Protein AF-A0A522KCD0-F1 (afdb_monomer_lite)

pLDDT: mean 85.35, std 12.46, range [49.5, 97.12]

Sequence (185 aa):
MHYRLRENISCCDVDGHLIFLDIAQDRYFKLTGALEKAMRRFLVHENVAPALMGSLATAQILVETSDPAAHATTANIQLPTCSAIEQPAATSNRRLSAAIVVEVMATVWWVRHQLKTRALKTILETAGAYRDRKTGTHEIAASTDPEDNLLRANEQFARARRYVPIEPICLLDSLSLLRFLSRRG

Radius of gyration: 20.62 Å; chains: 1; bounding box: 43×33×57 Å

Structure (mmCIF, N/CA/C/O backbone):
data_AF-A0A522KCD0-F1
#
_entry.id   AF-A0A522KCD0-F1
#
loop_
_atom_site.group_PDB
_atom_site.id
_atom_site.type_symbol
_atom_site.label_atom_id
_atom_site.label_alt_id
_atom_site.label_comp_id
_atom_site.label_asym_id
_atom_site.label_entity_id
_atom_site.label_seq_id
_atom_site.pdbx_PDB_ins_code
_atom_site.Cartn_x
_atom_site.Cartn_y
_atom_site.Cartn_z
_atom_site.occupancy
_atom_site.B_iso_or_equiv
_atom_site.auth_seq_id
_atom_site.auth_comp_id
_atom_site.auth_asym_id
_atom_site.auth_atom_id
_atom_site.pdbx_PDB_model_num
ATOM 1 N N . MET A 1 1 ? -19.604 14.589 21.598 1.00 65.75 1 MET A N 1
ATOM 2 C CA . MET A 1 1 ? -18.178 14.245 21.433 1.00 65.75 1 MET A CA 1
ATOM 3 C C . MET A 1 1 ? -18.048 13.498 20.128 1.00 65.75 1 MET A C 1
ATOM 5 O O . MET A 1 1 ? -18.777 12.530 19.934 1.00 65.75 1 MET A O 1
ATOM 9 N N . HIS A 1 2 ? -17.218 13.995 19.218 1.00 77.25 2 HIS A N 1
ATOM 10 C CA . HIS A 1 2 ? -16.991 13.352 17.930 1.00 77.25 2 HIS A CA 1
ATOM 11 C C . HIS A 1 2 ? -15.653 12.631 17.971 1.00 77.25 2 HIS A C 1
ATOM 13 O O . HIS A 1 2 ? -14.705 13.088 18.604 1.00 77.25 2 HIS A O 1
ATOM 19 N N . TYR A 1 3 ? -15.590 11.482 17.316 1.00 84.62 3 TYR A N 1
ATOM 20 C CA . TYR A 1 3 ? -14.372 10.700 17.194 1.00 84.62 3 TYR A CA 1
ATOM 21 C C . TYR A 1 3 ? -14.034 10.568 15.723 1.00 84.62 3 TYR A C 1
ATOM 23 O O . TYR A 1 3 ? -14.924 10.443 14.885 1.00 84.62 3 TYR A O 1
ATOM 31 N N . ARG A 1 4 ? -12.741 10.559 15.422 1.00 86.94 4 ARG A N 1
ATOM 32 C CA . ARG A 1 4 ? -12.219 10.250 14.092 1.00 86.94 4 ARG A CA 1
ATOM 33 C C . ARG A 1 4 ? -11.140 9.188 14.195 1.00 86.94 4 ARG A C 1
ATOM 35 O O . ARG A 1 4 ? -10.501 9.052 15.239 1.00 86.94 4 ARG A O 1
ATOM 42 N N . LEU A 1 5 ? -10.915 8.458 13.106 1.00 89.00 5 LEU A N 1
ATOM 43 C CA . LEU A 1 5 ? -9.764 7.565 13.009 1.00 89.00 5 LEU A CA 1
ATOM 44 C C . LEU A 1 5 ? -8.474 8.382 13.167 1.00 89.00 5 LEU A C 1
ATOM 46 O O . LEU A 1 5 ? -8.358 9.484 12.617 1.00 89.00 5 LEU A O 1
ATOM 50 N N . ARG A 1 6 ? -7.522 7.860 13.946 1.00 90.56 6 ARG A N 1
ATOM 51 C CA . ARG A 1 6 ? -6.221 8.503 14.127 1.00 90.56 6 ARG A CA 1
ATOM 52 C C . ARG A 1 6 ? -5.538 8.678 12.775 1.00 90.56 6 ARG A C 1
ATOM 54 O O . ARG A 1 6 ? -5.538 7.785 11.931 1.00 90.56 6 ARG A O 1
ATOM 61 N N . GLU A 1 7 ? -4.904 9.827 12.602 1.00 85.62 7 GLU A N 1
ATOM 62 C CA . GLU A 1 7 ? -4.072 10.091 11.435 1.00 85.62 7 GLU A CA 1
ATOM 63 C C . GLU A 1 7 ? -2.961 9.037 11.312 1.00 85.62 7 GLU A C 1
ATOM 65 O O . GLU A 1 7 ? -2.382 8.625 12.319 1.00 85.62 7 GLU A O 1
ATOM 70 N N . ASN A 1 8 ? -2.637 8.618 10.086 1.00 89.31 8 ASN A N 1
ATOM 71 C CA . ASN A 1 8 ? -1.689 7.533 9.781 1.00 89.31 8 ASN A CA 1
ATOM 72 C C . ASN A 1 8 ? -2.186 6.109 10.110 1.00 89.31 8 ASN A C 1
ATOM 74 O O . ASN A 1 8 ? -1.437 5.155 9.902 1.00 89.31 8 ASN A O 1
ATOM 78 N N . ILE A 1 9 ? -3.429 5.942 10.579 1.00 92.38 9 ILE A N 1
ATOM 79 C CA . ILE A 1 9 ? -4.088 4.633 10.604 1.00 92.38 9 ILE A CA 1
ATOM 80 C C . ILE A 1 9 ? -5.025 4.527 9.404 1.00 92.38 9 ILE A C 1
ATOM 82 O O . ILE A 1 9 ? -5.840 5.407 9.144 1.00 92.38 9 ILE A O 1
ATOM 86 N N . SER A 1 10 ? -4.913 3.426 8.676 1.00 90.69 10 SER A N 1
ATOM 87 C CA . SER A 1 10 ? -5.871 3.006 7.654 1.00 90.69 10 SER A CA 1
ATOM 88 C C . SER A 1 10 ? -6.459 1.658 8.047 1.00 90.69 10 SER A C 1
ATOM 90 O O . SER A 1 10 ? -5.805 0.876 8.736 1.00 90.69 10 SER A O 1
ATOM 92 N N . CYS A 1 11 ? -7.686 1.371 7.623 1.00 92.00 11 CYS A N 1
ATOM 93 C CA . CYS A 1 11 ? -8.306 0.071 7.847 1.00 92.00 11 CYS A CA 1
ATOM 94 C C . CYS A 1 11 ? -8.979 -0.451 6.581 1.00 92.00 11 CYS A C 1
ATOM 96 O O . CYS A 1 11 ? -9.557 0.324 5.820 1.00 92.00 11 CYS A O 1
ATOM 98 N N . CYS A 1 12 ? -8.934 -1.764 6.389 1.00 90.38 12 CYS A N 1
ATOM 99 C CA . CYS A 1 12 ? -9.663 -2.462 5.338 1.00 90.38 12 CYS A CA 1
ATOM 100 C C . CYS A 1 12 ? -10.320 -3.732 5.889 1.00 90.38 12 CYS A C 1
ATOM 102 O O . CYS A 1 12 ? -9.879 -4.285 6.899 1.00 90.38 12 CYS A O 1
ATOM 104 N N . ASP A 1 13 ? -11.388 -4.171 5.225 1.00 92.12 13 ASP A N 1
ATOM 105 C CA . ASP A 1 13 ? -11.977 -5.489 5.451 1.00 92.12 13 ASP A CA 1
ATOM 106 C C . ASP A 1 13 ? -11.285 -6.510 4.543 1.00 92.12 13 ASP A C 1
ATOM 108 O O . ASP A 1 13 ? -11.201 -6.301 3.331 1.00 92.12 13 ASP A O 1
ATOM 112 N N . VAL A 1 14 ? -10.765 -7.582 5.137 1.00 90.31 14 VAL A N 1
ATOM 113 C CA . VAL A 1 14 ? -10.167 -8.719 4.431 1.00 90.31 14 VAL A CA 1
ATOM 114 C C . VAL A 1 14 ? -10.744 -9.992 5.033 1.00 90.31 14 VAL A C 1
ATOM 116 O O . VAL A 1 14 ? -10.572 -10.241 6.226 1.00 90.31 14 VAL A O 1
ATOM 119 N N . ASP A 1 15 ? -11.445 -10.781 4.218 1.00 89.81 15 ASP A N 1
ATOM 120 C CA . ASP A 1 15 ? -12.100 -12.034 4.619 1.00 89.81 15 ASP A CA 1
ATOM 121 C C . ASP A 1 15 ? -12.978 -11.903 5.881 1.00 89.81 15 ASP A C 1
ATOM 123 O O . ASP A 1 15 ? -13.022 -12.792 6.732 1.00 89.81 15 ASP A O 1
ATOM 127 N N . GLY A 1 16 ? -13.681 -10.773 6.035 1.00 88.56 16 GLY A N 1
ATOM 128 C CA . GLY A 1 16 ? -14.552 -10.522 7.185 1.00 88.56 16 GLY A CA 1
ATOM 129 C C . GLY A 1 16 ? -13.811 -10.071 8.445 1.00 88.56 16 GLY A C 1
ATOM 130 O O . GLY A 1 16 ? -14.415 -10.000 9.519 1.00 88.56 16 GLY A O 1
ATOM 131 N N . HIS A 1 17 ? -12.531 -9.713 8.335 1.00 91.00 17 HIS A N 1
ATOM 132 C CA . HIS A 1 17 ? -11.726 -9.164 9.421 1.00 91.00 17 HIS A CA 1
ATOM 133 C C . HIS A 1 17 ? -11.281 -7.735 9.122 1.00 91.00 17 HIS A C 1
ATOM 135 O O . HIS A 1 17 ? -10.761 -7.447 8.045 1.00 91.00 17 HIS A O 1
ATOM 141 N N . LEU A 1 18 ? -11.424 -6.840 10.104 1.00 93.62 18 LEU A N 1
ATOM 142 C CA . LEU A 1 18 ? -10.818 -5.512 10.006 1.00 93.62 18 LEU A CA 1
ATOM 143 C C . LEU A 1 18 ? -9.314 -5.583 10.288 1.00 93.62 18 LEU A C 1
ATOM 145 O O . LEU A 1 18 ? -8.887 -5.845 11.419 1.00 93.62 18 LEU A O 1
ATOM 149 N N . ILE A 1 19 ? -8.523 -5.288 9.259 1.00 94.62 19 ILE A N 1
ATOM 150 C CA . ILE A 1 19 ? -7.072 -5.137 9.345 1.00 94.62 19 ILE A CA 1
ATOM 151 C C . ILE A 1 19 ? -6.737 -3.652 9.400 1.00 94.62 19 ILE A C 1
ATOM 153 O O . ILE A 1 19 ? -7.168 -2.871 8.554 1.00 94.62 19 ILE A O 1
ATOM 157 N N . PHE A 1 20 ? -5.950 -3.266 10.400 1.00 94.75 20 PHE A N 1
ATOM 158 C CA . PHE A 1 20 ? -5.458 -1.909 10.591 1.00 94.75 20 PHE A CA 1
ATOM 159 C C . PHE A 1 20 ? -4.001 -1.846 10.172 1.00 94.75 20 PHE A C 1
ATOM 161 O O . PHE A 1 20 ? -3.201 -2.674 10.604 1.00 94.75 20 PHE A O 1
ATOM 168 N N . LEU A 1 21 ? -3.660 -0.842 9.375 1.00 94.44 21 LEU A N 1
ATOM 169 C CA . LEU A 1 21 ? -2.296 -0.472 9.038 1.00 94.44 21 LEU A CA 1
ATOM 170 C C . LEU A 1 21 ? -1.976 0.856 9.720 1.00 94.44 21 LEU A C 1
ATOM 172 O O . LEU A 1 21 ? -2.600 1.872 9.425 1.00 94.44 21 LEU A O 1
ATOM 176 N N . ASP A 1 22 ? -0.999 0.840 10.615 1.00 94.25 22 ASP A N 1
ATOM 177 C CA . ASP A 1 22 ? -0.470 2.014 11.297 1.00 94.25 22 ASP A CA 1
ATOM 178 C C . ASP A 1 22 ? 0.918 2.318 10.735 1.00 94.25 22 ASP A C 1
ATOM 180 O O . ASP A 1 22 ? 1.914 1.709 11.132 1.00 94.25 22 ASP A O 1
ATOM 184 N N . ILE A 1 23 ? 0.976 3.251 9.782 1.00 93.12 23 ILE A N 1
ATOM 185 C CA . ILE A 1 23 ? 2.231 3.609 9.106 1.00 93.12 23 ILE A CA 1
ATOM 186 C C . ILE A 1 23 ? 3.147 4.457 9.994 1.00 93.12 23 ILE A C 1
ATOM 188 O O . ILE A 1 23 ? 4.327 4.592 9.691 1.00 93.12 23 ILE A O 1
ATOM 192 N N . ALA A 1 24 ? 2.626 5.050 11.075 1.00 91.06 24 ALA A N 1
ATOM 193 C CA . ALA A 1 24 ? 3.449 5.801 12.018 1.00 91.06 24 ALA A CA 1
ATOM 194 C C . ALA A 1 24 ? 4.252 4.868 12.935 1.00 91.06 24 ALA A C 1
ATOM 196 O O . ALA A 1 24 ? 5.327 5.245 13.393 1.00 91.06 24 ALA A O 1
ATOM 197 N N . GLN A 1 25 ? 3.733 3.665 13.199 1.00 91.50 25 GLN A N 1
ATOM 198 C CA . GLN A 1 25 ? 4.377 2.654 14.044 1.00 91.50 25 GLN A CA 1
ATOM 199 C C . GLN A 1 25 ? 4.857 1.418 13.264 1.00 91.50 25 GLN A C 1
ATOM 201 O O . GLN A 1 25 ? 5.219 0.424 13.888 1.00 91.50 25 GLN A O 1
ATOM 206 N N . ASP A 1 26 ? 4.836 1.461 11.927 1.00 91.56 26 ASP A N 1
ATOM 207 C CA . ASP A 1 26 ? 5.233 0.369 11.024 1.00 91.56 26 ASP A CA 1
ATOM 208 C C . ASP A 1 26 ? 4.643 -0.999 11.404 1.00 91.56 26 ASP A C 1
ATOM 210 O O . ASP A 1 26 ? 5.316 -2.032 11.388 1.00 91.56 26 ASP A O 1
ATOM 214 N N . ARG A 1 27 ? 3.353 -1.018 11.755 1.00 92.50 27 ARG A N 1
ATOM 215 C CA . ARG A 1 27 ? 2.672 -2.240 12.194 1.00 92.50 27 ARG A CA 1
ATOM 216 C C . ARG A 1 27 ? 1.318 -2.409 11.537 1.00 92.50 27 ARG A C 1
ATOM 218 O O . ARG A 1 27 ? 0.607 -1.443 11.268 1.00 92.50 27 ARG A O 1
ATOM 225 N N . TYR A 1 28 ? 0.936 -3.666 11.367 1.00 93.50 28 TYR A N 1
ATOM 226 C CA . TYR A 1 28 ? -0.442 -4.043 11.108 1.00 93.50 28 TYR A CA 1
ATOM 227 C C . TYR A 1 28 ? -0.981 -4.835 12.294 1.00 93.50 28 TYR A C 1
ATOM 229 O O . TYR A 1 28 ? -0.247 -5.567 12.961 1.00 93.50 28 TYR A O 1
ATOM 237 N N . PHE A 1 29 ? -2.262 -4.669 12.588 1.00 94.19 29 PHE A N 1
ATOM 238 C CA . PHE A 1 29 ? -2.922 -5.387 13.670 1.00 94.19 29 PHE A CA 1
ATOM 239 C C . PHE A 1 29 ? -4.397 -5.589 13.352 1.00 94.19 29 PHE A C 1
ATOM 241 O O . PHE A 1 29 ? -4.955 -4.954 12.459 1.00 94.19 29 PHE A O 1
ATOM 248 N N . LYS A 1 30 ? -5.036 -6.480 14.104 1.00 94.50 30 LYS A N 1
ATOM 249 C CA . LYS A 1 30 ? -6.482 -6.685 14.057 1.00 94.50 30 LYS A CA 1
ATOM 250 C C . LYS A 1 30 ? -7.090 -6.397 15.417 1.00 94.50 30 LYS A C 1
ATOM 252 O O . LYS A 1 30 ? -6.469 -6.651 16.451 1.00 94.50 30 LYS A O 1
ATOM 257 N N . LEU A 1 31 ? -8.316 -5.896 15.405 1.00 92.44 31 LEU A N 1
ATOM 258 C CA . LEU A 1 31 ? -9.154 -5.879 16.596 1.00 92.44 31 LEU A CA 1
ATOM 259 C C . LEU A 1 31 ? -9.803 -7.251 16.782 1.00 92.44 31 LEU A C 1
ATOM 261 O O . LEU A 1 31 ? -9.866 -8.047 15.851 1.00 92.44 31 LEU A O 1
ATOM 265 N N . THR A 1 32 ? -10.257 -7.549 17.998 1.00 89.25 32 THR A N 1
ATOM 266 C CA . THR A 1 32 ? -10.972 -8.798 18.280 1.00 89.25 32 THR A CA 1
ATOM 267 C C . THR A 1 32 ? -12.250 -8.528 19.068 1.00 89.25 32 THR A C 1
ATOM 269 O O . THR A 1 32 ? -12.358 -7.553 19.819 1.00 89.25 32 THR A O 1
ATOM 272 N N . GLY A 1 33 ? -13.249 -9.391 18.874 1.00 89.69 33 GLY A N 1
ATOM 273 C CA . GLY A 1 33 ? -14.470 -9.423 19.677 1.00 89.69 33 GLY A CA 1
ATOM 274 C C . GLY A 1 33 ? -15.285 -8.128 19.625 1.00 89.69 33 GLY A C 1
ATOM 275 O O . GLY A 1 33 ? -15.721 -7.682 18.563 1.00 89.69 33 GLY A O 1
ATOM 276 N N . ALA A 1 34 ? -15.545 -7.548 20.798 1.00 91.19 34 ALA A N 1
ATOM 277 C CA . ALA A 1 34 ? -16.421 -6.387 20.939 1.00 91.19 34 ALA A CA 1
ATOM 278 C C . ALA A 1 34 ? -15.851 -5.114 20.292 1.00 91.19 34 ALA A C 1
ATOM 280 O O . ALA A 1 34 ? -16.619 -4.323 19.746 1.0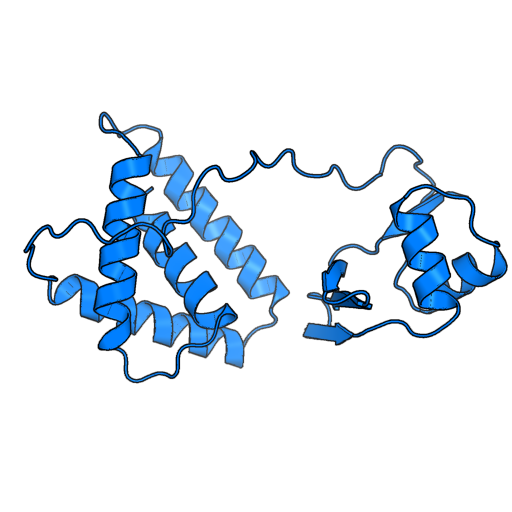0 91.19 34 ALA A O 1
ATOM 281 N N . LEU A 1 35 ? -14.524 -4.933 20.305 1.00 91.69 35 LEU A N 1
ATOM 282 C CA . LEU A 1 35 ? -13.878 -3.750 19.728 1.00 91.69 35 LEU A CA 1
ATOM 283 C C . LEU A 1 35 ? -13.954 -3.743 18.201 1.00 91.69 35 LEU A C 1
ATOM 285 O O . LEU A 1 35 ? -14.197 -2.696 17.610 1.00 91.69 35 LEU A O 1
ATOM 289 N N . GLU A 1 36 ? -13.817 -4.905 17.559 1.00 93.06 36 GLU A N 1
ATOM 290 C CA . GLU A 1 36 ? -13.975 -5.006 16.106 1.00 93.06 36 GLU A CA 1
ATOM 291 C C . GLU A 1 36 ? -15.413 -4.675 15.687 1.00 93.06 36 GLU A C 1
ATOM 293 O O . GLU A 1 36 ? -15.631 -3.864 14.790 1.00 93.06 36 GLU A O 1
ATOM 298 N N . LYS A 1 37 ? -16.410 -5.233 16.389 1.00 92.00 37 LYS A N 1
ATOM 299 C CA . LYS A 1 37 ? -17.829 -4.929 16.138 1.00 92.00 37 LYS A CA 1
ATOM 300 C C . LYS A 1 37 ? -18.142 -3.447 16.346 1.00 92.00 37 LYS A C 1
ATOM 302 O O . LYS A 1 37 ? -18.867 -2.865 15.545 1.00 92.00 37 LYS A O 1
ATOM 307 N N . ALA A 1 38 ? -17.593 -2.843 17.399 1.00 92.06 38 ALA A N 1
ATOM 308 C CA . ALA A 1 38 ? -17.727 -1.413 17.656 1.00 92.06 38 ALA A CA 1
ATOM 309 C C . ALA A 1 38 ? -17.135 -0.582 16.512 1.00 92.06 38 ALA A C 1
ATOM 311 O O . ALA A 1 38 ? -17.789 0.334 16.022 1.00 92.06 38 ALA A O 1
ATOM 312 N N . MET A 1 39 ? -15.942 -0.946 16.036 1.00 92.31 39 MET A N 1
ATOM 313 C CA . MET A 1 39 ? -15.289 -0.238 14.941 1.00 92.31 39 MET A CA 1
ATOM 314 C C . MET A 1 39 ? -16.053 -0.375 13.616 1.00 92.31 39 MET A C 1
ATOM 316 O O . MET A 1 39 ? -16.192 0.603 12.891 1.00 92.31 39 MET A O 1
ATOM 320 N N . ARG A 1 40 ? -16.621 -1.550 13.318 1.00 91.94 40 ARG A N 1
ATOM 321 C CA . ARG A 1 40 ? -17.479 -1.750 12.135 1.00 91.94 40 ARG A CA 1
ATOM 322 C C . ARG A 1 40 ? -18.690 -0.822 12.145 1.00 91.94 40 ARG A C 1
ATOM 324 O O . ARG A 1 40 ? -18.940 -0.156 11.149 1.00 91.94 40 ARG A O 1
ATOM 331 N N . ARG A 1 41 ? -19.392 -0.740 13.280 1.00 90.81 41 ARG A N 1
ATOM 332 C CA . ARG A 1 41 ? -20.532 0.174 13.468 1.00 90.81 41 ARG A CA 1
ATOM 333 C C . ARG A 1 41 ? -20.117 1.634 13.318 1.00 90.81 41 ARG A C 1
ATOM 335 O O . ARG A 1 41 ? -20.789 2.394 12.634 1.00 90.81 41 ARG A O 1
ATOM 342 N N . PHE A 1 42 ? -18.970 2.000 13.887 1.00 89.44 42 PHE A N 1
ATOM 343 C CA . PHE A 1 42 ? -18.413 3.340 13.738 1.00 89.44 42 PHE A CA 1
ATOM 344 C C . PHE A 1 42 ? -18.152 3.704 12.263 1.00 89.44 42 PHE A C 1
ATOM 346 O O . PHE A 1 42 ? -18.525 4.793 11.838 1.00 89.44 42 PHE A O 1
ATOM 353 N N . LEU A 1 43 ? -17.583 2.793 11.461 1.00 87.50 43 LEU A N 1
ATOM 354 C CA . LEU A 1 43 ? -17.294 3.034 10.037 1.00 87.50 43 LEU A CA 1
ATOM 355 C C . LEU A 1 43 ? -18.551 3.253 9.180 1.00 87.50 43 LEU A C 1
ATOM 357 O O . LEU A 1 43 ? -18.505 4.010 8.213 1.00 87.50 43 LEU A O 1
ATOM 361 N N . VAL A 1 44 ? -19.675 2.624 9.532 1.00 88.06 44 VAL A N 1
ATOM 362 C CA . VAL A 1 44 ? -20.970 2.828 8.855 1.00 88.06 44 VAL A CA 1
ATOM 363 C C . VAL A 1 44 ? -21.807 3.952 9.483 1.00 88.06 44 VAL A C 1
ATOM 365 O O . VAL A 1 44 ? -22.974 4.105 9.142 1.00 88.06 44 VAL A O 1
ATOM 368 N N . HIS A 1 45 ? -21.210 4.768 10.360 1.00 84.50 45 HIS A N 1
ATOM 369 C CA . HIS A 1 45 ? -21.858 5.884 11.061 1.00 84.50 45 HIS A CA 1
ATOM 370 C C . HIS A 1 45 ? -23.043 5.461 11.954 1.00 84.50 45 HIS A C 1
ATOM 372 O O . HIS A 1 45 ? -23.951 6.248 12.223 1.00 84.50 45 HIS A O 1
ATOM 378 N N . GLU A 1 46 ? -23.030 4.223 12.455 1.00 86.56 46 GLU A N 1
ATOM 379 C CA . GLU A 1 46 ? -23.983 3.746 13.457 1.00 86.56 46 GLU A CA 1
ATOM 380 C C . GLU A 1 46 ? -23.573 4.158 14.877 1.00 86.56 46 GLU A C 1
ATOM 382 O O . GLU A 1 46 ? -22.405 4.405 15.183 1.00 86.56 46 GLU A O 1
ATOM 387 N N . ASN A 1 47 ? -24.551 4.187 15.787 1.00 83.94 47 ASN A N 1
ATOM 388 C CA . ASN A 1 47 ? -24.304 4.542 17.178 1.00 83.94 47 ASN A CA 1
ATOM 389 C C . ASN A 1 47 ? -23.546 3.425 17.921 1.00 83.94 47 ASN A C 1
ATOM 391 O O . ASN A 1 47 ? -23.923 2.248 17.889 1.00 83.94 47 ASN A O 1
ATOM 395 N N . VAL A 1 48 ? -22.492 3.804 18.642 1.00 87.62 48 VAL A N 1
ATOM 396 C CA . VAL A 1 48 ? -21.620 2.894 19.394 1.00 87.62 48 VAL A CA 1
ATOM 397 C C . VAL A 1 48 ? -21.642 3.282 20.868 1.00 87.62 48 VAL A C 1
ATOM 399 O O . VAL A 1 48 ? -21.603 4.460 21.215 1.00 87.62 48 VAL A O 1
ATOM 402 N N . ALA A 1 49 ? -21.686 2.285 21.755 1.00 87.88 49 ALA A N 1
ATOM 403 C CA . ALA A 1 49 ? -21.698 2.519 23.195 1.00 87.88 49 ALA A CA 1
ATOM 404 C C . ALA A 1 49 ? -20.480 3.369 23.636 1.00 87.88 49 ALA A C 1
ATOM 406 O O . ALA A 1 49 ? -19.347 3.008 23.294 1.00 87.88 49 ALA A O 1
ATOM 407 N N . PRO A 1 50 ? -20.666 4.433 24.446 1.00 86.56 50 PRO A N 1
ATOM 408 C CA . PRO A 1 50 ? -19.583 5.342 24.836 1.00 86.56 50 PRO A CA 1
ATOM 409 C C . PRO A 1 50 ? -18.378 4.654 25.489 1.00 86.56 50 PRO A C 1
ATOM 411 O O . PRO A 1 50 ? -17.242 5.038 25.239 1.00 86.56 50 PRO A O 1
ATOM 414 N N . ALA A 1 51 ? -18.596 3.589 26.268 1.00 88.75 51 ALA A N 1
ATOM 415 C CA . ALA A 1 51 ? -17.515 2.818 26.888 1.00 88.75 51 ALA A CA 1
ATOM 416 C C . ALA A 1 51 ? -16.601 2.119 25.858 1.00 88.75 51 ALA A C 1
ATOM 418 O O . ALA A 1 51 ? -15.383 2.047 26.041 1.00 88.75 51 ALA A O 1
ATOM 419 N N . LEU A 1 52 ? -17.172 1.629 24.750 1.00 89.88 52 LEU A N 1
ATOM 420 C CA . LEU A 1 52 ? -16.409 1.010 23.660 1.00 89.88 52 LEU A CA 1
ATOM 421 C C . LEU A 1 52 ? -15.675 2.068 22.832 1.00 89.88 52 LEU A C 1
ATOM 423 O O . LEU A 1 52 ? -14.523 1.850 22.466 1.00 89.88 52 LEU A O 1
ATOM 427 N N . MET A 1 53 ? -16.297 3.230 22.611 1.00 88.06 53 MET A N 1
ATOM 428 C CA . MET A 1 53 ? -15.632 4.380 21.985 1.00 88.06 53 MET A CA 1
ATOM 429 C C . MET A 1 53 ? -14.442 4.862 22.819 1.00 88.06 53 MET A C 1
ATOM 431 O O . MET A 1 53 ? -13.352 5.048 22.283 1.00 88.06 53 MET A O 1
ATOM 435 N N . GLY A 1 54 ? -14.617 4.964 24.140 1.00 88.25 54 GLY A N 1
ATOM 436 C CA . GLY A 1 54 ? -13.539 5.276 25.076 1.00 88.25 54 GLY A CA 1
ATOM 437 C C . GLY A 1 54 ? -12.408 4.251 25.011 1.00 88.25 54 GLY A C 1
ATOM 438 O O . GLY A 1 54 ? -11.250 4.633 24.922 1.00 88.25 54 GLY A O 1
ATOM 439 N N . SER A 1 55 ? -12.730 2.956 24.938 1.00 90.56 55 SER A N 1
ATOM 440 C CA . SER A 1 55 ? -11.725 1.890 24.804 1.00 90.56 55 SER A CA 1
ATOM 441 C C . SER A 1 55 ? -10.925 1.990 23.496 1.00 90.56 55 SER A C 1
ATOM 443 O O . SER A 1 55 ? -9.705 1.825 23.502 1.00 90.56 55 SER A O 1
ATOM 445 N N . LEU A 1 56 ? -11.586 2.303 22.374 1.00 90.62 56 LEU A N 1
ATOM 446 C CA . LEU A 1 56 ? -10.926 2.548 21.083 1.00 90.62 56 LEU A CA 1
ATOM 447 C C . LEU A 1 56 ? -10.051 3.814 21.108 1.00 90.62 56 LEU A C 1
ATOM 449 O O . LEU A 1 56 ? -8.994 3.842 20.472 1.00 90.62 56 LEU A O 1
ATOM 453 N N . ALA A 1 57 ? -10.458 4.839 21.858 1.00 90.94 57 ALA A N 1
ATOM 454 C CA . ALA A 1 57 ? -9.666 6.046 22.068 1.00 90.94 57 ALA A CA 1
ATOM 455 C C . ALA A 1 57 ? -8.449 5.794 22.975 1.00 90.94 57 ALA A C 1
ATOM 457 O O . ALA A 1 57 ? -7.343 6.228 22.658 1.00 90.94 57 ALA A O 1
ATOM 458 N N . THR A 1 58 ? -8.604 5.017 24.052 1.00 90.12 58 THR A N 1
ATOM 459 C CA . THR A 1 58 ? -7.493 4.582 24.916 1.00 90.12 58 THR A CA 1
ATOM 460 C C . THR A 1 58 ? -6.479 3.739 24.144 1.00 90.12 58 THR A C 1
ATOM 462 O O . THR A 1 58 ? -5.276 3.904 24.328 1.00 90.12 58 THR A O 1
ATOM 465 N N . ALA A 1 59 ? -6.944 2.893 23.220 1.00 87.75 59 ALA A N 1
ATOM 466 C CA . ALA A 1 59 ? -6.084 2.148 22.299 1.00 87.75 59 ALA A CA 1
ATOM 467 C C . ALA A 1 59 ? -5.410 3.032 21.226 1.00 87.75 59 ALA A C 1
ATOM 469 O O . ALA A 1 59 ? -4.662 2.523 20.392 1.00 87.75 59 ALA A O 1
ATOM 470 N N . GLN A 1 60 ? -5.671 4.345 21.237 1.00 89.06 60 GLN A N 1
ATOM 471 C CA . GLN A 1 60 ? -5.201 5.334 20.267 1.00 89.06 60 GLN A CA 1
ATOM 472 C C . GLN A 1 60 ? -5.584 5.013 18.815 1.00 89.06 60 GLN A C 1
ATOM 474 O O . GLN A 1 60 ? -4.881 5.397 17.881 1.00 89.06 60 GLN A O 1
ATOM 479 N N . ILE A 1 61 ? -6.692 4.301 18.617 1.00 90.38 61 ILE A N 1
ATOM 480 C CA . ILE A 1 61 ? -7.242 4.011 17.288 1.00 90.38 61 ILE A CA 1
ATOM 481 C C . ILE A 1 61 ? -8.136 5.167 16.859 1.00 90.38 61 ILE A C 1
ATOM 483 O O . ILE A 1 61 ? -8.038 5.649 15.732 1.00 90.38 61 ILE A O 1
ATOM 487 N N . LEU A 1 62 ? -8.970 5.641 17.784 1.00 90.25 62 LEU A N 1
ATOM 488 C CA . LEU A 1 62 ? -9.784 6.833 17.607 1.00 90.25 62 LEU A CA 1
ATOM 489 C C . LEU A 1 62 ? -9.179 8.007 18.376 1.00 90.25 62 LEU A C 1
ATOM 491 O O . LEU A 1 62 ? -8.583 7.835 19.436 1.00 90.25 62 LEU A O 1
ATOM 495 N N . VAL A 1 63 ? -9.348 9.208 17.841 1.00 89.19 63 VAL A N 1
ATOM 496 C CA . VAL A 1 63 ? -8.980 10.459 18.504 1.00 89.19 63 VAL A CA 1
ATOM 497 C C . VAL A 1 63 ? -10.234 11.306 18.628 1.00 89.19 63 VAL A C 1
ATOM 499 O O . VAL A 1 63 ? -11.020 11.404 17.682 1.00 89.19 63 VAL A O 1
ATOM 502 N N . GLU A 1 64 ? -10.439 11.882 19.809 1.00 87.06 64 GLU A N 1
ATOM 503 C CA . GLU A 1 64 ? -11.525 12.827 20.036 1.00 87.06 64 GLU A CA 1
ATOM 504 C C . GLU A 1 64 ? -11.277 14.105 19.227 1.00 87.06 64 GLU A C 1
ATOM 506 O O . GLU A 1 64 ? -10.160 14.620 19.164 1.00 87.06 64 GLU A O 1
ATOM 511 N N . THR A 1 65 ? -12.320 14.595 18.569 1.00 81.06 65 THR A N 1
ATOM 512 C CA . THR A 1 65 ? -12.283 15.819 17.777 1.00 81.06 65 THR A CA 1
ATOM 513 C C . THR A 1 65 ? -13.428 16.732 18.186 1.00 81.06 65 THR A C 1
ATOM 515 O O . THR A 1 65 ? -14.574 16.300 18.336 1.00 81.06 65 THR A O 1
ATOM 518 N N . SER A 1 66 ? -13.111 18.013 18.362 1.00 72.38 66 SER A N 1
ATOM 519 C CA . SER A 1 66 ? -14.103 19.063 18.618 1.00 72.38 66 SER A CA 1
ATOM 520 C C . SER A 1 66 ? -14.807 19.516 17.339 1.00 72.38 66 SER A C 1
ATOM 522 O O . SER A 1 66 ? -15.822 20.201 17.416 1.00 72.38 66 SER A O 1
ATOM 524 N N . ASP A 1 67 ? -14.273 19.138 16.175 1.00 68.00 67 ASP A N 1
ATOM 525 C CA . ASP A 1 67 ? -14.799 19.519 14.870 1.00 68.00 67 ASP A CA 1
ATOM 526 C C . ASP A 1 67 ? -15.588 18.355 14.234 1.00 68.00 67 ASP A C 1
ATOM 528 O O . ASP A 1 67 ? -14.973 17.360 13.828 1.00 68.00 67 ASP A O 1
ATOM 532 N N . PRO A 1 68 ? -16.931 18.447 14.145 1.00 57.84 68 PRO A N 1
ATOM 533 C CA . PRO A 1 68 ? -17.762 17.473 13.438 1.00 57.84 68 PRO A CA 1
ATOM 534 C C . PRO A 1 68 ? -17.538 17.470 11.920 1.00 57.84 68 PRO A C 1
ATOM 536 O O . PRO A 1 68 ? -17.915 16.502 11.268 1.00 57.84 68 PRO A O 1
ATOM 539 N N . ALA A 1 69 ? -16.949 18.518 11.338 1.00 53.84 69 ALA A N 1
ATOM 540 C CA . ALA A 1 69 ? -16.684 18.611 9.903 1.00 53.84 69 ALA A CA 1
ATOM 541 C C . ALA A 1 69 ? -15.322 18.018 9.505 1.00 53.84 69 ALA A C 1
ATOM 543 O O . ALA A 1 69 ? -15.110 17.719 8.332 1.00 53.84 69 ALA A O 1
ATOM 544 N N . ALA A 1 70 ? -14.433 17.747 10.467 1.00 50.75 70 ALA A N 1
ATOM 545 C CA . ALA A 1 70 ? -13.136 17.104 10.243 1.00 50.75 70 ALA A CA 1
ATOM 546 C C . ALA A 1 70 ? -13.244 15.574 10.072 1.00 50.75 70 ALA A C 1
ATOM 548 O O . ALA A 1 70 ? -12.387 14.813 10.537 1.00 50.75 70 ALA A O 1
ATOM 549 N N . HIS A 1 71 ? -14.299 15.101 9.402 1.00 53.91 71 HIS A N 1
ATOM 550 C CA . HIS A 1 71 ? -14.250 13.785 8.777 1.00 53.91 71 HIS A CA 1
ATOM 551 C C . HIS A 1 71 ? -13.106 13.860 7.772 1.00 53.91 71 HIS A C 1
ATOM 553 O O . HIS A 1 71 ? -13.084 14.775 6.952 1.00 53.91 71 HIS A O 1
ATOM 559 N N . ALA A 1 72 ? -12.117 12.969 7.887 1.00 56.25 72 ALA A N 1
ATOM 560 C CA . ALA A 1 72 ? -11.003 12.934 6.949 1.00 56.25 72 ALA A CA 1
ATOM 561 C C . ALA A 1 72 ? -11.594 12.929 5.539 1.00 56.25 72 ALA A C 1
ATOM 563 O O . ALA A 1 72 ? -12.281 11.969 5.185 1.00 56.25 72 ALA A O 1
ATOM 564 N N . THR A 1 73 ? -11.408 14.028 4.797 1.00 54.22 73 THR A N 1
ATOM 565 C CA . THR A 1 73 ? -11.965 14.197 3.459 1.00 54.22 73 THR A CA 1
ATOM 566 C C . THR A 1 73 ? -11.534 12.982 2.673 1.00 54.22 73 THR A C 1
ATOM 568 O O . THR A 1 73 ? -10.347 12.806 2.394 1.00 54.22 73 THR A O 1
ATOM 571 N N . THR A 1 74 ? -12.477 12.080 2.409 1.00 58.44 74 THR A N 1
ATOM 572 C CA . THR A 1 74 ? -12.175 10.892 1.632 1.00 58.44 74 THR A CA 1
ATOM 573 C C . THR A 1 74 ? -11.789 11.439 0.276 1.00 58.44 74 THR A C 1
ATOM 575 O O . THR A 1 74 ? -12.596 12.119 -0.362 1.00 58.44 74 THR A O 1
ATOM 578 N N . ALA A 1 75 ? -10.520 11.277 -0.102 1.00 64.81 75 ALA A N 1
ATOM 579 C CA . ALA A 1 75 ? -10.064 11.755 -1.391 1.00 64.81 75 ALA A CA 1
ATOM 580 C C . ALA A 1 75 ? -11.016 11.171 -2.438 1.00 64.81 75 ALA A C 1
ATOM 582 O O . ALA A 1 75 ? -11.260 9.962 -2.441 1.00 64.81 75 ALA A O 1
ATOM 583 N N . ASN A 1 76 ? -11.607 12.034 -3.265 1.00 71.38 76 ASN A N 1
ATOM 584 C CA . ASN A 1 76 ? -12.461 11.593 -4.356 1.00 71.38 76 ASN A CA 1
ATOM 585 C C . ASN A 1 76 ? -11.555 10.978 -5.427 1.0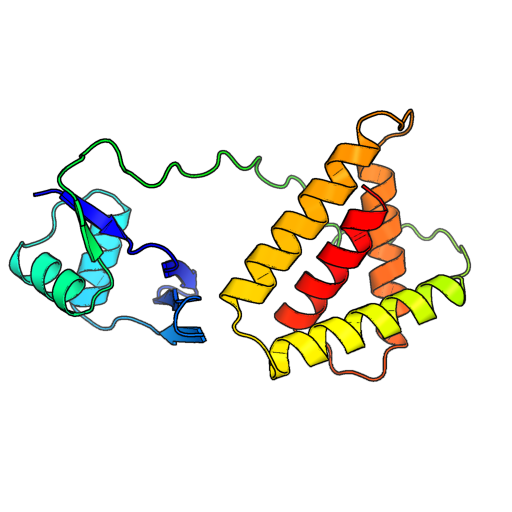0 71.38 76 ASN A C 1
ATOM 587 O O . ASN A 1 76 ? -11.109 11.651 -6.354 1.00 71.38 76 ASN A O 1
ATOM 591 N N . ILE A 1 77 ? -11.184 9.721 -5.207 1.00 74.94 77 ILE A N 1
ATOM 592 C CA . ILE A 1 77 ? -10.371 8.939 -6.124 1.00 74.94 77 ILE A CA 1
ATOM 593 C C . ILE A 1 77 ? -11.335 8.365 -7.156 1.00 74.94 77 ILE A C 1
ATOM 595 O O . ILE A 1 77 ? -12.287 7.670 -6.799 1.00 74.94 77 ILE A O 1
ATOM 599 N N . GLN A 1 78 ? -11.090 8.654 -8.435 1.00 78.81 78 GLN A N 1
ATOM 600 C CA . GLN A 1 78 ? -11.831 8.009 -9.513 1.00 78.81 78 GLN A CA 1
ATOM 601 C C . GLN A 1 78 ? -11.671 6.493 -9.410 1.00 78.81 78 GLN A C 1
ATOM 603 O O . GLN A 1 78 ? -10.561 5.983 -9.245 1.00 78.81 78 GLN A O 1
ATOM 608 N N . LEU A 1 79 ? -12.792 5.781 -9.503 1.00 79.69 79 LEU A N 1
ATOM 609 C CA . LEU A 1 79 ? -12.787 4.328 -9.461 1.00 79.69 79 LEU A CA 1
ATOM 610 C C . LEU A 1 79 ? -11.975 3.795 -10.657 1.00 79.69 79 LEU A C 1
ATOM 612 O O . LEU A 1 79 ? -12.294 4.153 -11.794 1.00 79.69 79 LEU A O 1
ATOM 616 N N . PRO A 1 80 ? -10.949 2.953 -10.435 1.00 81.75 80 PRO A N 1
ATOM 617 C CA . PRO A 1 80 ? -10.208 2.339 -11.530 1.00 81.75 80 PRO A CA 1
ATOM 618 C C . PRO A 1 80 ? -11.145 1.523 -12.429 1.00 81.75 80 PRO A C 1
ATOM 620 O O . PRO A 1 80 ? -11.922 0.706 -11.938 1.00 81.75 80 PRO A O 1
ATOM 623 N N . THR A 1 81 ? -11.072 1.736 -13.743 1.00 84.12 81 THR A N 1
ATOM 624 C CA . THR A 1 81 ? -11.912 1.052 -14.745 1.00 84.12 81 THR A CA 1
ATOM 625 C C . THR A 1 81 ? -11.294 -0.248 -15.253 1.00 84.12 81 THR A C 1
ATOM 627 O O . THR A 1 81 ? -12.007 -1.112 -15.760 1.00 84.12 81 THR A O 1
ATOM 630 N N . CYS A 1 82 ? -9.974 -0.404 -15.126 1.00 82.00 82 CYS A N 1
ATOM 631 C CA . CYS A 1 82 ? -9.246 -1.574 -15.598 1.00 82.00 82 CYS A CA 1
ATOM 632 C C . CYS A 1 82 ? -7.977 -1.843 -14.768 1.00 82.00 82 CYS A C 1
ATOM 634 O O . CYS A 1 82 ? -7.446 -0.957 -14.097 1.00 82.00 82 CYS A O 1
ATOM 636 N N . SER A 1 83 ? -7.477 -3.081 -14.831 1.00 84.94 83 SER A N 1
ATOM 637 C CA . SER A 1 83 ? -6.215 -3.491 -14.206 1.00 84.94 83 SER A CA 1
ATOM 638 C C . SER A 1 83 ? -5.146 -3.722 -15.269 1.00 84.94 83 SER A C 1
ATOM 640 O O . SER A 1 83 ? -5.229 -4.664 -16.052 1.00 84.94 83 SER A O 1
ATOM 642 N N . ALA A 1 84 ? -4.097 -2.898 -15.270 1.00 83.81 84 ALA A N 1
ATOM 643 C CA . ALA A 1 84 ? -2.983 -3.026 -16.213 1.00 83.81 84 ALA A CA 1
ATOM 644 C C . ALA A 1 84 ? -2.209 -4.356 -16.081 1.00 83.81 84 ALA A C 1
ATOM 646 O O . ALA A 1 84 ? -1.476 -4.731 -16.991 1.00 83.81 84 ALA A O 1
ATOM 647 N N . ILE A 1 85 ? -2.330 -5.053 -14.944 1.00 80.00 85 ILE A N 1
ATOM 648 C CA . ILE A 1 85 ? -1.702 -6.364 -14.704 1.00 80.00 85 ILE A CA 1
ATOM 649 C C . ILE A 1 85 ? -2.537 -7.498 -15.312 1.00 80.00 85 ILE A C 1
ATOM 651 O O . ILE A 1 85 ? -1.977 -8.494 -15.765 1.00 80.00 85 ILE A O 1
ATOM 655 N N . GLU A 1 86 ? -3.862 -7.353 -15.307 1.00 82.06 86 GLU A N 1
ATOM 656 C CA . GLU A 1 86 ? -4.804 -8.362 -15.811 1.00 82.06 86 GLU A CA 1
ATOM 657 C C . GLU A 1 86 ? -5.098 -8.193 -17.301 1.00 82.06 86 GLU A C 1
ATOM 659 O O . GLU A 1 86 ? -5.614 -9.111 -17.940 1.00 82.06 86 GLU A O 1
ATOM 664 N N . GLN A 1 87 ? -4.766 -7.032 -17.869 1.00 78.12 87 GLN A N 1
ATOM 665 C CA . GLN A 1 87 ? -4.893 -6.815 -19.298 1.00 78.12 87 GLN A CA 1
ATOM 666 C C . GLN A 1 87 ? -4.000 -7.797 -20.070 1.00 78.12 87 GLN A C 1
ATOM 668 O O . GLN A 1 87 ? -2.841 -8.019 -19.698 1.00 78.12 87 GLN A O 1
ATOM 673 N N . PRO A 1 88 ? -4.518 -8.394 -21.159 1.00 66.19 88 PRO A N 1
ATOM 674 C CA . PRO A 1 88 ? -3.708 -9.236 -22.018 1.00 66.19 88 PRO A CA 1
ATOM 675 C C . PRO A 1 88 ? -2.563 -8.381 -22.548 1.00 66.19 88 PRO A C 1
ATOM 677 O O . PRO A 1 88 ? -2.806 -7.378 -23.215 1.00 66.19 88 PRO A O 1
ATOM 680 N N . ALA A 1 89 ? -1.325 -8.774 -22.230 1.00 63.75 89 ALA A N 1
ATOM 681 C CA . ALA A 1 89 ? -0.146 -8.083 -22.728 1.00 63.75 89 ALA A CA 1
ATOM 682 C C . ALA A 1 89 ? -0.299 -7.935 -24.240 1.00 63.75 89 ALA A C 1
ATOM 684 O O . ALA A 1 89 ? -0.434 -8.946 -24.944 1.00 63.75 89 ALA A O 1
ATOM 685 N N . ALA A 1 90 ? -0.308 -6.697 -24.734 1.00 60.47 90 ALA A N 1
ATOM 686 C CA . ALA A 1 90 ? -0.345 -6.475 -26.161 1.00 60.47 90 ALA A CA 1
ATOM 687 C C . ALA A 1 90 ? 0.863 -7.227 -26.718 1.00 60.47 90 ALA A C 1
ATOM 689 O O . ALA A 1 90 ? 2.008 -6.972 -26.334 1.00 60.47 90 ALA A O 1
ATOM 690 N N . THR A 1 91 ? 0.627 -8.203 -27.594 1.00 51.84 91 THR A N 1
ATOM 691 C CA . THR A 1 91 ? 1.661 -9.061 -28.189 1.00 51.84 91 THR A CA 1
ATOM 692 C C . THR A 1 91 ? 2.537 -8.278 -29.173 1.00 51.84 91 THR A C 1
ATOM 694 O O . THR A 1 91 ? 2.942 -8.787 -30.218 1.00 51.84 91 THR A O 1
ATOM 697 N N . SER A 1 92 ? 2.837 -7.011 -28.876 1.00 56.41 92 SER A N 1
ATOM 698 C CA . SER A 1 92 ? 3.852 -6.253 -29.569 1.00 56.41 92 SER A CA 1
ATOM 699 C C . SER A 1 92 ? 5.178 -6.944 -29.269 1.00 56.41 92 SER A C 1
ATOM 701 O O . SER A 1 92 ? 5.679 -6.980 -28.142 1.00 56.41 92 SER A O 1
ATOM 703 N N . ASN A 1 93 ? 5.750 -7.539 -30.311 1.00 57.59 93 ASN A N 1
ATOM 704 C CA . ASN A 1 93 ? 7.011 -8.274 -30.296 1.00 57.59 93 ASN A CA 1
ATOM 705 C C . ASN A 1 93 ? 8.223 -7.334 -30.088 1.00 57.59 93 ASN A C 1
ATOM 707 O O . ASN A 1 93 ? 9.319 -7.538 -30.615 1.00 57.59 93 ASN A O 1
ATOM 711 N N . ARG A 1 94 ? 8.018 -6.229 -29.362 1.00 67.00 94 ARG A N 1
ATOM 712 C CA . ARG A 1 94 ? 8.996 -5.179 -29.143 1.00 67.00 94 ARG A CA 1
ATOM 713 C C . ARG A 1 94 ? 10.016 -5.674 -28.130 1.00 67.00 94 ARG A C 1
ATOM 715 O O . ARG A 1 94 ? 9.684 -6.156 -27.039 1.00 67.00 94 ARG A O 1
ATOM 722 N N . ARG A 1 95 ? 11.283 -5.579 -28.527 1.00 77.00 95 ARG A N 1
ATOM 723 C CA . ARG A 1 95 ? 12.422 -5.968 -27.698 1.00 77.00 95 ARG A CA 1
ATOM 724 C C . ARG A 1 95 ? 12.476 -5.071 -26.465 1.00 77.00 95 ARG A C 1
ATOM 726 O O . ARG A 1 95 ? 12.378 -3.849 -26.575 1.00 77.00 95 ARG A O 1
ATOM 733 N N . LEU A 1 96 ? 12.631 -5.691 -25.300 1.00 84.81 96 LEU A N 1
ATOM 734 C CA . LEU A 1 96 ? 12.893 -4.979 -24.060 1.00 84.81 96 LEU A CA 1
ATOM 735 C C . LEU A 1 96 ? 14.311 -4.400 -24.134 1.00 84.81 96 LEU A C 1
ATOM 737 O O . LEU A 1 96 ? 15.268 -5.138 -24.360 1.00 84.81 96 LEU A O 1
ATOM 741 N N . SER A 1 97 ? 14.446 -3.084 -23.982 1.00 90.00 97 SER A N 1
ATOM 742 C CA . SER A 1 97 ? 15.763 -2.444 -23.968 1.00 90.00 97 SER A CA 1
ATOM 743 C C . SER A 1 97 ? 16.521 -2.817 -22.694 1.00 90.00 97 SER A C 1
ATOM 745 O O . SER A 1 97 ? 15.951 -2.783 -21.602 1.00 90.00 97 SER A O 1
ATOM 747 N N . ALA A 1 98 ? 17.821 -3.100 -22.817 1.00 92.56 98 ALA A N 1
ATOM 748 C CA . ALA A 1 98 ? 18.699 -3.341 -21.671 1.00 92.56 98 ALA A CA 1
ATOM 749 C C . ALA A 1 98 ? 18.681 -2.166 -20.675 1.00 92.56 98 ALA A C 1
ATOM 751 O O . ALA A 1 98 ? 18.739 -2.382 -19.468 1.00 92.56 98 ALA A O 1
ATOM 752 N N . ALA A 1 99 ? 18.505 -0.933 -21.165 1.00 94.06 99 ALA A N 1
ATOM 753 C CA . ALA A 1 99 ? 18.389 0.250 -20.317 1.00 94.06 99 ALA A CA 1
ATOM 754 C C . ALA A 1 99 ? 17.180 0.176 -19.367 1.00 94.06 99 ALA A C 1
ATOM 756 O O . ALA A 1 99 ? 17.302 0.541 -18.201 1.00 94.06 99 ALA A O 1
ATOM 757 N N . ILE A 1 100 ? 16.039 -0.356 -19.830 1.00 94.00 100 ILE A N 1
ATOM 758 C CA . ILE A 1 100 ? 14.849 -0.543 -18.985 1.00 94.00 100 ILE A CA 1
ATOM 759 C C . ILE A 1 100 ? 15.112 -1.600 -17.912 1.00 94.00 100 ILE A C 1
ATOM 761 O O . ILE A 1 100 ? 14.747 -1.400 -16.758 1.00 94.00 100 ILE A O 1
ATOM 765 N N . VAL A 1 101 ? 15.775 -2.707 -18.263 1.00 95.25 101 VAL A N 1
ATOM 766 C CA . VAL A 1 101 ? 16.125 -3.752 -17.286 1.00 95.25 101 VAL A CA 1
ATOM 767 C C . VAL A 1 101 ? 17.014 -3.186 -16.181 1.00 95.25 101 VAL A C 1
ATOM 769 O O . VAL A 1 101 ? 16.729 -3.389 -15.002 1.00 95.25 101 VAL A O 1
ATOM 772 N N . VAL A 1 102 ? 18.051 -2.431 -16.554 1.00 96.44 102 VAL A N 1
ATOM 773 C CA . VAL A 1 102 ? 18.960 -1.782 -15.598 1.00 96.44 102 VAL A CA 1
ATOM 774 C C . VAL A 1 102 ? 18.218 -0.763 -14.731 1.00 96.44 102 VAL A C 1
ATOM 776 O O . VAL A 1 102 ? 18.414 -0.740 -13.518 1.00 96.44 102 VAL A O 1
ATOM 779 N N . GLU A 1 103 ? 17.329 0.045 -15.312 1.00 96.19 103 GLU A N 1
ATOM 780 C CA . GLU A 1 103 ? 16.525 1.015 -14.561 1.00 96.19 103 GLU A CA 1
ATOM 781 C C . GLU A 1 103 ? 15.614 0.338 -13.530 1.00 96.19 103 GLU A C 1
ATOM 783 O O . GLU A 1 103 ? 15.562 0.770 -12.374 1.00 96.19 103 GLU A O 1
ATOM 788 N N . VAL A 1 104 ? 14.912 -0.727 -13.925 1.00 96.69 104 VAL A N 1
ATOM 789 C CA . VAL A 1 104 ? 14.027 -1.478 -13.026 1.00 96.69 104 VAL A CA 1
ATOM 790 C C . VAL A 1 104 ? 14.841 -2.145 -11.924 1.00 96.69 104 VAL A C 1
ATOM 792 O O . VAL A 1 104 ? 14.487 -2.026 -10.755 1.00 96.69 104 VAL A O 1
ATOM 795 N N . MET A 1 105 ? 15.976 -2.761 -12.257 1.00 97.12 105 MET A N 1
ATOM 796 C CA . MET A 1 105 ? 16.874 -3.363 -11.271 1.00 97.12 105 MET A CA 1
ATOM 797 C C . MET A 1 105 ? 17.374 -2.338 -10.247 1.00 97.12 105 MET A C 1
ATOM 799 O O . MET A 1 105 ? 17.258 -2.569 -9.042 1.00 97.12 105 MET A O 1
ATOM 803 N N . ALA A 1 106 ? 17.872 -1.187 -10.708 1.00 96.88 106 ALA A N 1
ATOM 804 C CA . ALA A 1 106 ? 18.338 -0.112 -9.837 1.00 96.88 106 ALA A CA 1
ATOM 805 C C . ALA A 1 106 ? 17.206 0.431 -8.952 1.00 96.88 106 ALA A C 1
ATOM 807 O O . ALA A 1 106 ? 17.408 0.679 -7.763 1.00 96.88 106 ALA A O 1
ATOM 808 N N . THR A 1 107 ? 16.002 0.570 -9.512 1.00 96.12 107 THR A N 1
ATOM 809 C CA . THR A 1 107 ? 14.816 1.036 -8.788 1.00 96.12 107 THR A CA 1
ATOM 810 C C . THR A 1 107 ? 14.408 0.056 -7.691 1.00 96.12 107 THR A C 1
ATOM 812 O O . THR A 1 107 ? 14.261 0.470 -6.542 1.00 96.12 107 THR A O 1
ATOM 815 N N . VAL A 1 108 ? 14.298 -1.238 -8.004 1.00 97.06 108 VAL A N 1
ATOM 816 C CA . VAL A 1 108 ? 13.942 -2.279 -7.028 1.00 97.06 108 VAL A CA 1
ATOM 817 C C . VAL A 1 108 ? 14.994 -2.362 -5.923 1.00 97.06 108 VAL A C 1
ATOM 819 O O . VAL A 1 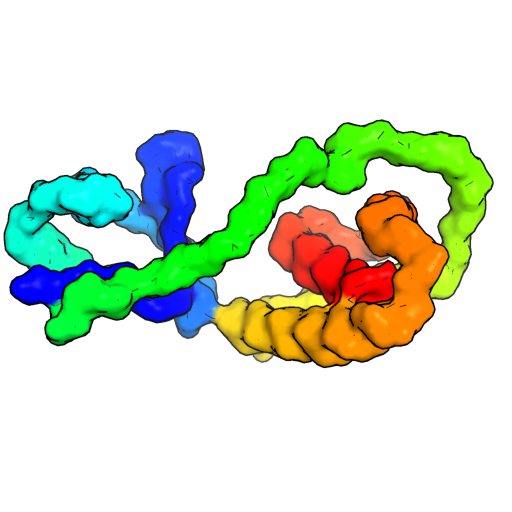108 ? 14.652 -2.427 -4.743 1.00 97.06 108 VAL A O 1
ATOM 822 N N . TRP A 1 109 ? 16.281 -2.310 -6.270 1.00 97.06 109 TRP A N 1
ATOM 823 C CA . TRP A 1 109 ? 17.351 -2.362 -5.275 1.00 97.06 109 TRP A CA 1
ATOM 824 C C . TRP A 1 109 ? 17.324 -1.150 -4.336 1.00 97.06 109 TRP A C 1
ATOM 826 O O . TRP A 1 109 ? 17.403 -1.302 -3.115 1.00 97.06 109 TRP A O 1
ATOM 836 N N . TRP A 1 110 ? 17.118 0.043 -4.895 1.00 96.00 110 TRP A N 1
ATOM 837 C CA . TRP A 1 110 ? 16.974 1.280 -4.135 1.00 96.00 110 TRP A CA 1
ATOM 838 C C . TRP A 1 110 ? 15.769 1.249 -3.186 1.00 96.00 110 TRP A C 1
ATOM 840 O O . TRP A 1 110 ? 15.912 1.553 -2.002 1.00 96.00 110 TRP A O 1
ATOM 850 N N . VAL A 1 111 ? 14.587 0.852 -3.673 1.00 95.94 111 VAL A N 1
ATOM 851 C CA . VAL A 1 111 ? 13.371 0.753 -2.846 1.00 95.94 111 VAL A CA 1
ATOM 852 C C . VAL A 1 111 ? 13.552 -0.291 -1.747 1.00 95.94 111 VAL A C 1
ATOM 854 O O . VAL A 1 111 ? 13.229 -0.022 -0.592 1.00 95.94 111 VAL A O 1
ATOM 857 N N . ARG A 1 112 ? 14.152 -1.446 -2.060 1.00 95.75 112 ARG A N 1
ATOM 858 C CA . ARG A 1 112 ? 14.469 -2.473 -1.060 1.00 95.75 112 ARG A CA 1
ATOM 859 C C . ARG A 1 112 ? 15.391 -1.936 0.031 1.00 95.75 112 ARG A C 1
ATOM 861 O O . ARG A 1 112 ? 15.180 -2.235 1.204 1.00 95.75 112 ARG A O 1
ATOM 868 N N . HIS A 1 113 ? 16.410 -1.165 -0.339 1.00 95.56 113 HIS A N 1
ATOM 869 C CA . HIS A 1 113 ? 17.300 -0.536 0.630 1.00 95.56 113 HIS A CA 1
ATOM 870 C C . HIS A 1 113 ? 16.548 0.470 1.513 1.00 95.56 113 HIS A C 1
ATOM 872 O O . HIS A 1 113 ? 16.727 0.466 2.730 1.00 95.56 113 HIS A O 1
ATOM 878 N N . GLN A 1 114 ? 15.662 1.292 0.940 1.00 94.81 114 GLN A N 1
ATOM 879 C CA . GLN A 1 114 ? 14.849 2.221 1.729 1.00 94.81 114 GLN A CA 1
ATOM 880 C C . GLN A 1 114 ? 13.922 1.501 2.708 1.00 94.81 114 GLN A C 1
ATOM 882 O O . GLN A 1 114 ? 13.926 1.850 3.882 1.00 94.81 114 GLN A O 1
ATOM 887 N N . LEU A 1 115 ? 13.217 0.455 2.269 1.00 93.44 115 LEU A N 1
ATOM 888 C CA . LEU A 1 115 ? 12.340 -0.351 3.131 1.00 93.44 115 LEU A CA 1
ATOM 889 C C . LEU A 1 115 ? 13.083 -1.017 4.299 1.00 93.44 115 LEU A C 1
ATOM 891 O O . LEU A 1 115 ? 12.469 -1.353 5.303 1.00 93.44 115 LEU A O 1
ATOM 895 N N . LYS A 1 116 ? 14.402 -1.216 4.183 1.00 93.56 116 LYS A N 1
ATOM 896 C CA . LYS A 1 116 ? 15.240 -1.750 5.267 1.00 93.56 116 LYS A CA 1
ATOM 897 C C . LYS A 1 116 ? 15.779 -0.689 6.224 1.00 93.56 116 LYS A C 1
ATOM 899 O O . LYS A 1 116 ? 16.271 -1.049 7.287 1.00 93.56 116 LYS A O 1
ATOM 904 N N . THR A 1 117 ? 15.781 0.581 5.827 1.00 94.56 117 THR A N 1
ATOM 905 C CA . THR A 1 117 ? 16.521 1.645 6.530 1.00 94.56 117 THR A CA 1
ATOM 906 C C . THR A 1 117 ? 15.646 2.807 6.984 1.00 94.56 117 THR A C 1
ATOM 908 O O . THR A 1 117 ? 16.118 3.654 7.738 1.00 94.56 117 THR A O 1
ATOM 911 N N . ARG A 1 118 ? 14.393 2.886 6.527 1.00 94.31 118 ARG A N 1
ATOM 912 C CA . ARG A 1 118 ? 13.479 4.000 6.790 1.00 94.31 118 ARG A CA 1
ATOM 913 C C . ARG A 1 118 ? 12.091 3.493 7.156 1.00 94.31 118 ARG A C 1
ATOM 915 O O . ARG A 1 118 ? 11.683 2.435 6.687 1.00 94.31 118 ARG A O 1
ATOM 922 N N . ALA A 1 119 ? 11.373 4.301 7.932 1.00 93.94 119 ALA A N 1
ATOM 923 C CA . ALA A 1 119 ? 9.981 4.043 8.278 1.00 93.94 119 ALA A CA 1
ATOM 924 C C . ALA A 1 119 ? 9.068 4.123 7.046 1.00 93.94 119 ALA A C 1
ATOM 926 O O . ALA A 1 119 ? 9.313 4.927 6.134 1.00 93.94 119 ALA A O 1
ATOM 927 N N . LEU A 1 120 ? 7.988 3.335 7.034 1.00 92.88 120 LEU A N 1
ATOM 928 C CA . LEU A 1 120 ? 7.065 3.263 5.898 1.00 92.88 120 LEU A CA 1
ATOM 929 C C . LEU A 1 120 ? 6.433 4.623 5.608 1.00 92.88 120 LEU A C 1
ATOM 931 O O . LEU A 1 120 ? 6.342 5.018 4.445 1.00 92.88 120 LEU A O 1
ATOM 935 N N . LYS A 1 121 ? 6.070 5.377 6.653 1.00 94.00 121 LYS A N 1
ATOM 936 C CA . LYS A 1 121 ? 5.535 6.739 6.519 1.00 94.00 121 LYS A CA 1
ATOM 937 C C . LYS A 1 121 ? 6.437 7.633 5.666 1.00 94.00 121 LYS A C 1
ATOM 939 O O . LYS A 1 121 ? 5.983 8.195 4.674 1.00 94.00 121 LYS A O 1
ATOM 944 N N . THR A 1 122 ? 7.729 7.701 5.990 1.00 94.50 122 THR A N 1
ATOM 945 C CA . THR A 1 122 ? 8.693 8.528 5.249 1.00 94.50 122 THR A CA 1
ATOM 946 C C . THR A 1 122 ? 8.839 8.070 3.799 1.00 94.50 122 THR A C 1
ATOM 948 O O . THR A 1 122 ? 9.017 8.896 2.901 1.00 94.50 122 THR A O 1
ATOM 951 N N . ILE A 1 123 ? 8.768 6.760 3.548 1.00 94.62 123 ILE A N 1
ATOM 952 C CA . ILE A 1 123 ? 8.840 6.203 2.192 1.00 94.62 123 ILE A CA 1
ATOM 953 C C . ILE A 1 123 ? 7.619 6.635 1.375 1.00 94.62 123 ILE A C 1
ATOM 955 O O . ILE A 1 123 ? 7.791 7.092 0.246 1.00 94.62 123 ILE A O 1
ATOM 959 N N . LEU A 1 124 ? 6.414 6.544 1.944 1.00 93.31 124 LEU A N 1
ATOM 960 C CA . LEU A 1 124 ? 5.172 6.961 1.289 1.00 93.31 124 LEU A CA 1
ATOM 961 C C . LEU A 1 124 ? 5.148 8.469 1.015 1.00 93.31 124 LEU A C 1
ATOM 963 O O . LEU A 1 124 ? 4.848 8.873 -0.106 1.00 93.31 124 LEU A O 1
ATOM 967 N N . GLU A 1 125 ? 5.546 9.295 1.985 1.00 93.31 125 GLU A N 1
ATOM 968 C CA . GLU A 1 125 ? 5.668 10.752 1.813 1.00 93.31 125 GLU A CA 1
ATOM 969 C C . GLU A 1 125 ? 6.669 11.105 0.704 1.00 93.31 125 GLU A C 1
ATOM 971 O O . GLU A 1 125 ? 6.373 11.896 -0.192 1.00 93.31 125 GLU A O 1
ATOM 976 N N . THR A 1 126 ? 7.843 10.464 0.708 1.00 93.50 126 THR A N 1
ATOM 977 C CA . THR A 1 126 ? 8.869 10.682 -0.323 1.00 93.50 126 THR A CA 1
ATOM 978 C C . THR A 1 126 ? 8.388 10.222 -1.698 1.00 93.50 126 THR A C 1
ATOM 980 O O . THR A 1 126 ? 8.699 10.862 -2.704 1.00 93.50 126 THR A O 1
ATOM 983 N N . ALA A 1 127 ? 7.651 9.111 -1.769 1.00 92.50 127 ALA A N 1
ATOM 984 C CA . ALA A 1 127 ? 7.096 8.598 -3.015 1.00 92.50 127 ALA A CA 1
ATOM 985 C C . ALA A 1 127 ? 6.011 9.530 -3.576 1.00 92.50 127 ALA A C 1
ATOM 987 O O . ALA A 1 127 ? 6.046 9.825 -4.770 1.00 92.50 127 ALA A O 1
ATOM 988 N N . GLY A 1 128 ? 5.120 10.047 -2.721 1.00 91.12 128 GLY A N 1
ATOM 989 C CA . GLY A 1 128 ? 4.114 11.049 -3.086 1.00 91.12 128 GLY A CA 1
ATOM 990 C C . GLY A 1 128 ? 4.756 12.324 -3.626 1.00 91.12 128 GLY A C 1
ATOM 991 O O . GLY A 1 128 ? 4.540 12.680 -4.780 1.00 91.12 128 GLY A O 1
ATOM 992 N N . ALA A 1 129 ? 5.674 12.925 -2.862 1.00 91.69 129 ALA A N 1
ATOM 993 C CA . ALA A 1 129 ? 6.398 14.120 -3.296 1.00 91.69 129 ALA A CA 1
ATOM 994 C C . ALA A 1 129 ? 7.204 13.893 -4.590 1.00 91.69 129 ALA A C 1
ATOM 996 O O . ALA A 1 129 ? 7.328 14.785 -5.433 1.00 91.69 129 ALA A O 1
ATOM 997 N N . TYR A 1 130 ? 7.773 12.695 -4.772 1.00 90.75 130 TYR A N 1
ATOM 998 C CA . TYR A 1 130 ? 8.474 12.342 -6.005 1.00 90.75 130 TYR A CA 1
ATOM 999 C C . TYR A 1 130 ? 7.532 12.286 -7.207 1.00 90.75 130 TYR A C 1
ATOM 1001 O O . TYR A 1 130 ? 7.903 12.805 -8.265 1.00 90.75 130 TYR A O 1
ATOM 1009 N N . ARG A 1 131 ? 6.360 11.659 -7.044 1.00 89.81 131 ARG A N 1
ATOM 1010 C CA . ARG A 1 131 ? 5.321 11.583 -8.071 1.00 89.81 131 ARG A CA 1
ATOM 1011 C C . ARG A 1 131 ? 4.861 12.982 -8.441 1.00 89.81 131 ARG A C 1
ATOM 1013 O O . ARG A 1 131 ? 5.034 13.358 -9.590 1.00 89.81 131 ARG A O 1
ATOM 1020 N N . ASP A 1 132 ? 4.404 13.765 -7.470 1.00 88.88 132 ASP A N 1
ATOM 1021 C CA . ASP A 1 132 ? 3.802 15.079 -7.714 1.00 88.88 132 ASP A CA 1
ATOM 1022 C C . ASP A 1 132 ? 4.779 16.024 -8.439 1.00 88.88 132 ASP A C 1
ATOM 1024 O O . ASP A 1 132 ? 4.410 16.729 -9.377 1.00 88.88 132 ASP A O 1
ATOM 1028 N N . ARG A 1 133 ? 6.076 15.961 -8.099 1.00 88.06 133 ARG A N 1
ATOM 1029 C CA . ARG A 1 133 ? 7.123 16.706 -8.816 1.00 88.06 133 ARG A CA 1
ATOM 1030 C C . ARG A 1 133 ? 7.273 16.274 -10.277 1.00 88.06 133 ARG A C 1
ATOM 1032 O O . ARG A 1 133 ? 7.627 17.095 -11.121 1.00 88.06 133 ARG A O 1
ATOM 1039 N N . LYS A 1 134 ? 7.125 14.985 -10.581 1.00 85.50 134 LYS A N 1
ATOM 1040 C CA . LYS A 1 134 ? 7.360 14.454 -11.929 1.00 85.50 134 LYS A CA 1
ATOM 1041 C C . LYS A 1 134 ? 6.126 14.530 -12.821 1.00 85.50 134 LYS A C 1
ATOM 1043 O O . LYS A 1 134 ? 6.280 14.936 -13.970 1.00 85.50 134 LYS A O 1
ATOM 1048 N N . THR A 1 135 ? 4.946 14.243 -12.287 1.00 78.62 135 THR A N 1
ATOM 1049 C CA . THR A 1 135 ? 3.673 14.339 -13.011 1.00 78.62 135 THR A CA 1
ATOM 1050 C C . THR A 1 135 ? 3.321 15.800 -13.304 1.00 78.62 135 THR A C 1
ATOM 1052 O O . THR A 1 135 ? 3.029 16.137 -14.447 1.00 78.62 135 THR A O 1
ATOM 1055 N N . GLY A 1 136 ? 3.516 16.713 -12.341 1.00 67.81 136 GLY A N 1
ATOM 1056 C CA . GLY A 1 136 ? 3.280 18.152 -12.544 1.00 67.81 136 GLY A CA 1
ATOM 1057 C C . GLY A 1 136 ? 4.207 18.817 -13.574 1.00 67.81 136 GLY A C 1
ATOM 1058 O O . GLY A 1 136 ? 3.904 19.891 -14.079 1.00 67.81 136 GLY A O 1
ATOM 1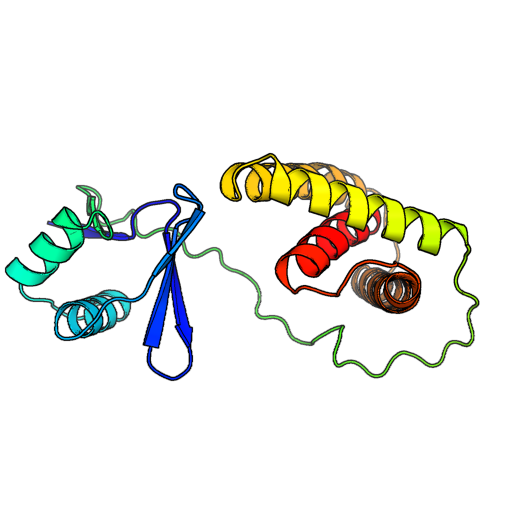059 N N . THR A 1 137 ? 5.331 18.180 -13.931 1.00 60.47 137 THR A N 1
ATOM 1060 C CA . THR A 1 137 ? 6.201 18.650 -15.029 1.00 60.47 137 THR A CA 1
ATOM 1061 C C . THR A 1 137 ? 5.723 18.141 -16.400 1.00 60.47 137 THR A C 1
ATOM 1063 O O . THR A 1 137 ? 6.031 18.750 -17.422 1.00 60.47 137 THR A O 1
ATOM 1066 N N . HIS A 1 138 ? 4.986 17.024 -16.443 1.00 55.44 138 HIS A N 1
ATOM 1067 C CA . HIS A 1 138 ? 4.575 16.340 -17.674 1.00 55.44 138 HIS A CA 1
ATOM 1068 C C . HIS A 1 138 ? 3.235 16.831 -18.250 1.00 55.44 138 HIS A C 1
ATOM 1070 O O . HIS A 1 138 ? 3.049 16.728 -19.464 1.00 55.44 138 HIS A O 1
ATOM 1076 N N . GLU A 1 139 ? 2.354 17.432 -17.439 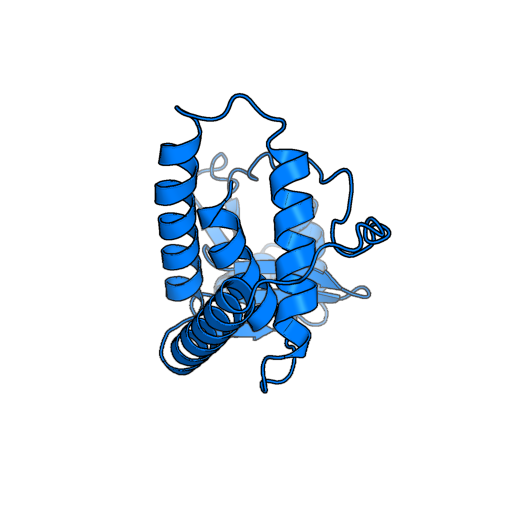1.00 53.34 139 GLU A N 1
ATOM 1077 C CA . GLU A 1 139 ? 1.076 18.016 -17.900 1.00 53.34 139 GLU A CA 1
ATOM 1078 C C . GLU A 1 139 ? 1.251 19.120 -18.961 1.00 53.34 139 GLU A C 1
ATOM 1080 O O . GLU A 1 139 ? 0.345 19.373 -19.749 1.00 53.34 139 GLU A O 1
ATOM 1085 N N . ILE A 1 140 ? 2.429 19.746 -19.048 1.00 49.91 140 ILE A N 1
ATOM 1086 C CA . ILE A 1 140 ? 2.697 20.855 -19.979 1.00 49.91 140 ILE A CA 1
ATOM 1087 C C . ILE A 1 140 ? 3.102 20.353 -21.388 1.00 49.91 140 ILE A C 1
ATOM 1089 O O . ILE A 1 140 ? 3.101 21.136 -22.336 1.00 49.91 140 ILE A O 1
ATOM 1093 N N . ALA A 1 141 ? 3.440 19.065 -21.570 1.00 51.94 141 ALA A N 1
ATOM 1094 C CA . ALA A 1 141 ? 4.187 18.608 -22.755 1.00 51.94 141 ALA A CA 1
ATOM 1095 C C . ALA A 1 141 ? 3.584 17.455 -23.592 1.00 51.94 141 ALA A C 1
ATOM 1097 O O . ALA A 1 141 ? 4.187 17.102 -24.606 1.00 51.94 141 ALA A O 1
ATOM 1098 N N . ALA A 1 142 ? 2.452 16.837 -23.232 1.00 50.78 142 ALA A N 1
ATOM 1099 C CA . ALA A 1 142 ? 2.013 15.595 -23.892 1.00 50.78 142 ALA A CA 1
ATOM 1100 C C . ALA A 1 142 ? 0.778 15.749 -24.804 1.00 50.78 142 ALA A C 1
ATOM 1102 O O . ALA A 1 142 ? -0.337 15.966 -24.346 1.00 50.78 142 ALA A O 1
ATOM 1103 N N . SER A 1 143 ? 0.991 15.542 -26.108 1.00 49.50 143 SER A N 1
ATOM 1104 C CA . S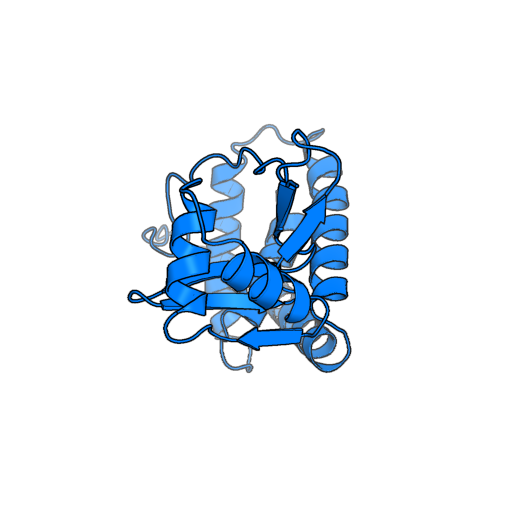ER A 1 143 ? -0.009 15.415 -27.182 1.00 49.50 143 SER A CA 1
ATOM 1105 C C . SER A 1 143 ? -0.223 13.949 -27.619 1.00 49.50 143 SER A C 1
ATOM 1107 O O . SER A 1 143 ? -0.377 13.637 -28.798 1.00 49.50 143 SER A O 1
ATOM 1109 N N . THR A 1 144 ? -0.199 13.000 -26.681 1.00 58.03 144 THR A N 1
ATOM 1110 C CA . THR A 1 144 ? -0.488 11.570 -26.921 1.00 58.03 144 THR A CA 1
ATOM 1111 C C . THR A 1 144 ? -1.251 11.013 -25.727 1.00 58.03 144 THR A C 1
ATOM 1113 O O . THR A 1 144 ? -1.008 11.462 -24.611 1.00 58.03 144 THR A O 1
ATOM 1116 N N . ASP A 1 145 ? -2.152 10.058 -25.973 1.00 73.25 145 ASP A N 1
ATOM 1117 C CA . ASP A 1 145 ? -2.998 9.425 -24.958 1.00 73.25 145 ASP A CA 1
ATOM 1118 C C . ASP A 1 145 ? -2.155 8.917 -23.760 1.00 73.25 145 ASP A C 1
ATOM 1120 O O . ASP A 1 145 ? -1.347 7.989 -23.916 1.00 73.25 145 ASP A O 1
ATOM 1124 N N . PRO A 1 146 ? -2.246 9.573 -22.586 1.00 77.81 146 PRO A N 1
ATOM 1125 C CA . PRO A 1 146 ? -1.375 9.298 -21.446 1.00 77.81 146 PRO A CA 1
ATOM 1126 C C . PRO A 1 146 ? -1.611 7.903 -20.853 1.00 77.81 146 PRO A C 1
ATOM 1128 O O . PRO A 1 146 ? -0.675 7.302 -20.320 1.00 77.81 146 PRO A O 1
ATOM 1131 N N . GLU A 1 147 ? -2.822 7.359 -20.988 1.00 82.19 147 GLU A N 1
ATOM 1132 C CA . GLU A 1 147 ? -3.186 6.034 -20.479 1.00 82.19 147 GLU A CA 1
ATOM 1133 C C . GLU A 1 147 ? -2.418 4.931 -21.218 1.00 82.19 147 GLU A C 1
ATOM 1135 O O . GLU A 1 147 ? -1.741 4.101 -20.608 1.00 82.19 147 GLU A O 1
ATOM 1140 N N . ASP A 1 148 ? -2.407 5.005 -22.546 1.00 82.38 148 ASP A N 1
ATOM 1141 C CA . ASP A 1 148 ? -1.683 4.099 -23.436 1.00 82.38 148 ASP A CA 1
ATOM 1142 C C . ASP A 1 148 ? -0.180 4.040 -23.121 1.00 82.38 148 ASP A C 1
ATOM 1144 O O . ASP A 1 148 ? 0.467 2.987 -23.193 1.00 82.38 148 ASP A O 1
ATOM 1148 N N . ASN A 1 149 ? 0.409 5.184 -22.764 1.00 85.88 149 ASN A N 1
ATOM 1149 C CA . ASN A 1 149 ? 1.816 5.253 -22.391 1.00 85.88 149 ASN A CA 1
ATOM 1150 C C . ASN A 1 149 ? 2.085 4.573 -21.040 1.00 85.88 149 ASN A C 1
ATOM 1152 O O . ASN A 1 149 ? 3.074 3.845 -20.902 1.00 85.88 149 ASN A O 1
ATOM 1156 N N . LEU A 1 150 ? 1.198 4.764 -20.059 1.00 87.81 150 LEU A N 1
ATOM 1157 C CA . LEU A 1 150 ? 1.289 4.113 -18.752 1.00 87.81 150 LEU A CA 1
ATOM 1158 C C . LEU A 1 150 ? 1.106 2.595 -18.859 1.00 87.81 150 LEU A C 1
ATOM 1160 O O . LEU A 1 150 ? 1.874 1.854 -18.240 1.00 87.81 150 LEU A O 1
ATOM 1164 N N . LEU A 1 151 ? 0.177 2.121 -19.694 1.00 87.62 151 LEU A N 1
ATOM 1165 C CA . LEU A 1 151 ? -0.014 0.692 -19.963 1.00 87.62 151 LEU A CA 1
ATOM 1166 C C . LEU A 1 151 ? 1.246 0.067 -20.579 1.00 87.62 151 LEU A C 1
ATOM 1168 O O . LEU A 1 151 ? 1.767 -0.928 -20.066 1.00 87.62 151 LEU A O 1
ATOM 1172 N N . ARG A 1 152 ? 1.828 0.707 -21.602 1.00 87.38 152 ARG A N 1
ATOM 1173 C CA . ARG A 1 152 ? 3.097 0.255 -22.207 1.00 87.38 152 ARG A CA 1
ATOM 1174 C C . ARG A 1 152 ? 4.253 0.261 -21.207 1.00 87.38 152 ARG A C 1
ATOM 1176 O O . ARG A 1 152 ? 5.093 -0.641 -21.223 1.00 87.38 152 ARG A O 1
ATOM 1183 N N . ALA A 1 153 ? 4.331 1.273 -20.345 1.00 90.31 153 ALA A N 1
ATOM 1184 C CA . ALA A 1 153 ? 5.347 1.344 -19.302 1.00 90.31 153 ALA A CA 1
ATOM 1185 C C . ALA A 1 153 ? 5.166 0.216 -18.268 1.00 90.31 153 ALA A C 1
ATOM 1187 O O . ALA A 1 153 ? 6.148 -0.425 -17.887 1.00 90.31 153 ALA A O 1
ATOM 1188 N N . ASN A 1 154 ? 3.931 -0.088 -17.865 1.00 91.94 154 ASN A N 1
ATOM 1189 C CA . ASN A 1 154 ? 3.635 -1.197 -16.962 1.00 91.94 154 ASN A CA 1
ATOM 1190 C C . ASN A 1 154 ? 4.090 -2.547 -17.544 1.00 91.94 154 ASN A C 1
ATOM 1192 O O . ASN A 1 154 ? 4.786 -3.308 -16.869 1.00 91.94 154 ASN A O 1
ATOM 1196 N N . GLU A 1 155 ? 3.799 -2.818 -18.819 1.00 90.69 155 GLU A N 1
ATOM 1197 C CA . GLU A 1 155 ? 4.263 -4.036 -19.499 1.00 90.69 155 GLU A CA 1
ATOM 1198 C C . GLU A 1 155 ? 5.796 -4.141 -19.523 1.00 90.69 155 GLU A C 1
ATOM 1200 O O . GLU A 1 155 ? 6.373 -5.206 -19.272 1.00 90.69 155 GLU A O 1
ATOM 1205 N N . GLN A 1 156 ? 6.481 -3.029 -19.809 1.00 91.50 156 GLN A N 1
ATOM 1206 C CA . GLN A 1 156 ? 7.942 -2.963 -19.783 1.00 91.50 156 GLN A CA 1
ATOM 1207 C C . GLN A 1 156 ? 8.498 -3.275 -18.393 1.00 91.50 156 GLN A C 1
ATOM 1209 O O . GLN A 1 156 ? 9.447 -4.056 -18.284 1.00 91.50 156 GLN A O 1
ATOM 1214 N N . PHE A 1 157 ? 7.894 -2.711 -17.344 1.00 93.44 157 PHE A N 1
ATOM 1215 C CA . PHE A 1 157 ? 8.268 -2.987 -15.962 1.00 93.44 157 PHE A CA 1
ATOM 1216 C C . PHE A 1 157 ? 8.065 -4.464 -15.622 1.00 93.44 157 PHE A C 1
ATOM 1218 O O . PHE A 1 157 ? 9.003 -5.118 -15.169 1.00 93.44 157 PHE A O 1
ATOM 1225 N N . ALA A 1 158 ? 6.885 -5.021 -15.907 1.00 91.75 158 ALA A N 1
ATOM 1226 C CA . ALA A 1 158 ? 6.554 -6.414 -15.616 1.00 91.75 158 ALA A CA 1
ATOM 1227 C C . ALA A 1 158 ? 7.509 -7.399 -16.314 1.00 91.75 158 ALA A C 1
ATOM 1229 O O . ALA A 1 158 ? 7.951 -8.381 -15.713 1.00 91.75 158 ALA A O 1
ATOM 1230 N N . ARG A 1 159 ? 7.891 -7.121 -17.569 1.00 91.44 159 ARG A N 1
ATOM 1231 C CA . ARG A 1 159 ? 8.882 -7.925 -18.305 1.00 91.44 159 ARG A CA 1
ATOM 1232 C C . ARG A 1 159 ? 10.288 -7.772 -17.731 1.00 91.44 159 ARG A C 1
ATOM 1234 O O . ARG A 1 159 ? 10.969 -8.774 -17.533 1.00 91.44 159 ARG A O 1
ATOM 1241 N N . ALA A 1 160 ? 10.720 -6.544 -17.447 1.00 93.81 160 ALA A N 1
ATOM 1242 C CA . ALA A 1 160 ? 12.033 -6.264 -16.868 1.00 93.81 160 ALA A CA 1
ATOM 1243 C C . ALA A 1 160 ? 12.201 -6.862 -15.470 1.00 93.81 160 ALA A C 1
ATOM 1245 O O . ALA A 1 160 ? 13.273 -7.366 -15.137 1.00 93.81 160 ALA A O 1
ATOM 1246 N N . ARG A 1 161 ? 11.131 -6.873 -14.672 1.00 93.94 161 ARG A N 1
ATOM 1247 C CA . ARG A 1 161 ? 11.131 -7.369 -13.298 1.00 93.94 161 ARG A CA 1
ATOM 1248 C C . ARG A 1 161 ? 11.523 -8.844 -13.188 1.00 93.94 161 ARG A C 1
ATOM 1250 O O . ARG A 1 161 ? 12.146 -9.214 -12.192 1.00 93.94 161 ARG A O 1
ATOM 1257 N N . ARG A 1 162 ? 11.239 -9.651 -14.220 1.00 92.12 162 ARG A N 1
ATOM 1258 C CA . ARG A 1 162 ? 11.625 -11.075 -14.315 1.00 92.12 162 ARG A CA 1
ATOM 1259 C C . ARG A 1 162 ? 13.141 -11.293 -14.362 1.00 92.12 162 ARG A C 1
ATOM 1261 O O . ARG A 1 162 ? 13.600 -12.381 -14.044 1.00 92.12 162 ARG A O 1
ATOM 1268 N N . TYR A 1 163 ? 13.911 -10.273 -14.742 1.00 94.00 163 TYR A N 1
ATOM 1269 C CA . TYR A 1 163 ? 15.376 -10.324 -14.783 1.00 94.00 163 TYR A CA 1
ATOM 1270 C C . TYR A 1 163 ? 16.035 -9.798 -13.500 1.00 94.00 163 TYR A C 1
ATOM 1272 O O . TYR A 1 163 ? 17.258 -9.826 -13.382 1.00 94.00 163 TYR A O 1
ATOM 1280 N N . VAL A 1 164 ? 15.256 -9.284 -12.544 1.00 94.06 164 VAL A N 1
ATOM 1281 C CA . VAL A 1 164 ? 15.787 -8.750 -11.286 1.00 94.06 164 VAL A CA 1
ATOM 1282 C C . VAL A 1 164 ? 15.894 -9.887 -10.262 1.00 94.06 164 VAL A C 1
ATOM 1284 O O . VAL A 1 164 ? 14.861 -10.463 -9.916 1.00 94.06 164 VAL A O 1
ATOM 1287 N N . PRO A 1 165 ? 17.092 -10.193 -9.720 1.00 93.44 165 PRO A N 1
ATOM 1288 C CA . PRO A 1 165 ? 17.325 -11.321 -8.809 1.00 93.44 165 PRO A CA 1
ATOM 1289 C C . PRO A 1 165 ? 16.894 -10.996 -7.366 1.00 93.44 165 PRO A C 1
ATOM 1291 O O . PRO A 1 165 ? 17.665 -11.094 -6.412 1.00 93.44 165 PRO A O 1
ATOM 1294 N N . ILE A 1 166 ? 15.661 -10.524 -7.204 1.00 91.75 166 ILE A N 1
ATOM 1295 C CA . ILE A 1 166 ? 15.034 -10.196 -5.924 1.00 91.75 166 ILE A CA 1
ATOM 1296 C C . ILE A 1 166 ? 13.626 -10.780 -5.951 1.00 91.75 166 ILE A C 1
ATOM 1298 O O . ILE A 1 166 ? 12.882 -10.520 -6.897 1.00 91.75 166 ILE A O 1
ATOM 1302 N N . GLU A 1 167 ? 13.260 -11.526 -4.910 1.00 93.00 167 GLU A N 1
ATOM 1303 C CA . GLU A 1 167 ? 11.923 -12.113 -4.772 1.00 93.00 167 GLU A CA 1
ATOM 1304 C C . GLU A 1 167 ? 10.828 -11.040 -4.943 1.00 93.00 167 GLU A C 1
ATOM 1306 O O . GLU A 1 167 ? 10.959 -9.954 -4.360 1.00 93.00 167 GLU A O 1
ATOM 1311 N N . PRO A 1 168 ? 9.797 -11.272 -5.777 1.00 89.19 168 PRO A N 1
ATOM 1312 C CA . PRO A 1 168 ? 8.653 -10.375 -5.881 1.00 89.19 168 PRO A CA 1
ATOM 1313 C C . PRO A 1 168 ? 7.884 -10.316 -4.561 1.00 89.19 168 PRO A C 1
ATOM 1315 O O . PRO A 1 168 ? 7.514 -11.330 -3.978 1.00 89.19 168 PRO A O 1
ATOM 1318 N N . ILE A 1 169 ? 7.660 -9.097 -4.079 1.00 93.25 169 ILE A N 1
ATOM 1319 C CA . ILE A 1 169 ? 6.901 -8.812 -2.860 1.00 93.25 169 ILE A CA 1
ATOM 1320 C C . ILE A 1 169 ? 6.047 -7.590 -3.166 1.00 93.25 169 ILE A C 1
ATOM 1322 O O . ILE A 1 169 ? 6.579 -6.561 -3.585 1.00 93.25 169 ILE A O 1
ATOM 1326 N N . CYS A 1 170 ? 4.743 -7.676 -2.897 1.00 90.75 170 CYS A N 1
ATOM 1327 C CA . CYS A 1 170 ? 3.762 -6.676 -3.324 1.00 90.75 170 CYS A CA 1
ATOM 1328 C C . CYS A 1 170 ? 4.152 -5.235 -2.965 1.00 90.75 170 CYS A C 1
ATOM 1330 O O . CYS A 1 170 ? 4.065 -4.356 -3.814 1.00 90.75 170 CYS A O 1
ATOM 1332 N N . LEU A 1 171 ? 4.621 -4.986 -1.736 1.00 92.44 171 LEU A N 1
ATOM 1333 C CA . LEU A 1 171 ? 5.027 -3.644 -1.295 1.00 92.44 171 LEU A CA 1
ATOM 1334 C C . LEU A 1 171 ? 6.264 -3.122 -2.042 1.00 92.44 171 LEU A C 1
ATOM 1336 O O . LEU A 1 171 ? 6.331 -1.952 -2.411 1.00 92.44 171 LEU A O 1
ATOM 1340 N N . LEU A 1 172 ? 7.259 -3.984 -2.255 1.00 95.38 172 LEU A N 1
ATOM 1341 C CA . LEU A 1 172 ? 8.477 -3.619 -2.972 1.00 95.38 172 LEU A CA 1
ATOM 1342 C C . LEU A 1 172 ? 8.161 -3.304 -4.435 1.00 95.38 172 LEU A C 1
ATOM 1344 O O . LEU A 1 172 ? 8.624 -2.293 -4.970 1.00 95.38 172 LEU A O 1
ATOM 1348 N N . ASP A 1 173 ? 7.374 -4.166 -5.071 1.00 94.81 173 ASP A N 1
ATOM 1349 C CA . ASP A 1 173 ? 7.053 -4.050 -6.486 1.00 94.81 173 ASP A CA 1
ATOM 1350 C C . ASP A 1 173 ? 6.107 -2.875 -6.751 1.00 94.81 173 ASP A C 1
ATOM 1352 O O . ASP A 1 173 ? 6.341 -2.139 -7.705 1.00 94.81 173 ASP A O 1
ATOM 1356 N N . SER A 1 174 ? 5.125 -2.612 -5.880 1.00 93.88 174 SER A N 1
ATOM 1357 C CA . SER A 1 174 ? 4.216 -1.467 -6.024 1.00 93.88 174 SER A CA 1
ATOM 1358 C C . SER A 1 174 ? 4.940 -0.124 -5.900 1.00 93.88 174 SER A C 1
ATOM 1360 O O . SER A 1 174 ? 4.753 0.752 -6.742 1.00 93.88 174 SER A O 1
ATOM 1362 N N . LEU A 1 175 ? 5.836 0.034 -4.919 1.00 95.88 175 LEU A N 1
ATOM 1363 C CA . LEU A 1 175 ? 6.651 1.246 -4.763 1.00 95.88 175 LEU A CA 1
ATOM 1364 C C . LEU A 1 175 ? 7.650 1.425 -5.916 1.00 95.88 175 LEU A C 1
ATOM 1366 O O . LEU A 1 175 ? 7.895 2.546 -6.372 1.00 95.88 175 LEU A O 1
ATOM 1370 N N . SER A 1 176 ? 8.222 0.321 -6.402 1.00 96.31 176 SER A N 1
ATOM 1371 C CA . SER A 1 176 ? 9.138 0.334 -7.545 1.00 96.31 176 SER A CA 1
ATOM 1372 C C . SER A 1 176 ? 8.415 0.712 -8.837 1.00 96.31 176 SER A C 1
ATOM 1374 O O . SER A 1 176 ? 8.912 1.554 -9.588 1.00 96.31 176 SER A O 1
ATOM 1376 N N . LEU A 1 177 ? 7.230 0.142 -9.069 1.00 95.19 177 LEU A N 1
ATOM 1377 C CA . LEU A 1 177 ? 6.374 0.452 -10.207 1.00 95.19 177 LEU A CA 1
ATOM 1378 C C . LEU A 1 177 ? 5.905 1.906 -10.153 1.00 95.19 177 LEU A C 1
ATOM 1380 O O . LEU A 1 177 ? 6.054 2.614 -11.142 1.00 95.19 177 LEU A O 1
ATOM 1384 N N . LEU A 1 178 ? 5.435 2.385 -8.995 1.00 94.75 178 LEU A N 1
ATOM 1385 C CA . LEU A 1 178 ? 5.035 3.780 -8.800 1.00 94.75 178 LEU A CA 1
ATOM 1386 C C . LEU A 1 178 ? 6.153 4.732 -9.234 1.00 94.75 178 LEU A C 1
ATOM 1388 O O . LEU A 1 178 ? 5.934 5.617 -10.056 1.00 94.75 178 LEU A O 1
ATOM 1392 N N . ARG A 1 179 ? 7.376 4.508 -8.742 1.00 94.31 179 ARG A N 1
ATOM 1393 C CA . ARG A 1 179 ? 8.537 5.331 -9.100 1.00 94.31 179 ARG A CA 1
ATOM 1394 C C . ARG A 1 179 ? 8.884 5.246 -10.587 1.00 94.31 179 ARG A C 1
ATOM 1396 O O . ARG A 1 179 ? 9.291 6.253 -11.166 1.00 94.31 179 ARG A O 1
ATOM 1403 N N . PHE A 1 180 ? 8.770 4.064 -11.187 1.00 94.31 180 PHE A N 1
ATOM 1404 C CA . PHE A 1 180 ? 9.039 3.846 -12.606 1.00 94.31 180 PHE A CA 1
ATOM 1405 C C . PHE A 1 180 ? 8.013 4.557 -13.504 1.00 94.31 180 PHE A C 1
ATOM 1407 O O . PHE A 1 180 ? 8.409 5.203 -14.481 1.00 94.31 180 PHE A O 1
ATOM 1414 N N . LEU A 1 181 ? 6.726 4.480 -13.145 1.00 92.25 181 LEU A N 1
ATOM 1415 C CA . LEU A 1 181 ? 5.616 5.117 -13.854 1.00 92.25 181 LEU A CA 1
ATOM 1416 C C . LEU A 1 181 ? 5.633 6.636 -13.696 1.00 92.25 181 LEU A C 1
ATOM 1418 O O . LEU A 1 181 ? 5.506 7.321 -14.700 1.00 92.25 181 LEU A O 1
ATOM 1422 N N . SER A 1 182 ? 5.938 7.170 -12.505 1.00 90.94 182 SER A N 1
ATOM 1423 C CA . SER A 1 182 ? 6.016 8.628 -12.284 1.00 90.94 182 SER A CA 1
ATOM 1424 C C . SER A 1 182 ? 7.022 9.333 -13.201 1.00 90.94 182 SER A C 1
ATOM 1426 O O . SER A 1 182 ? 6.984 10.545 -13.341 1.00 90.94 182 SER A O 1
ATOM 1428 N N . ARG A 1 183 ? 7.982 8.617 -13.802 1.00 88.06 183 ARG A N 1
ATOM 1429 C CA . ARG A 1 183 ? 8.939 9.186 -14.773 1.00 88.06 183 ARG A CA 1
ATOM 1430 C C . ARG A 1 183 ? 8.392 9.245 -16.204 1.00 88.06 183 ARG A C 1
ATOM 1432 O O . ARG A 1 183 ? 9.123 9.681 -17.090 1.00 88.06 183 ARG A O 1
ATOM 1439 N N . ARG A 1 184 ? 7.196 8.706 -16.439 1.00 85.50 184 ARG A N 1
ATOM 1440 C CA . ARG A 1 184 ? 6.618 8.409 -17.757 1.00 85.50 184 ARG A CA 1
ATOM 1441 C C . ARG A 1 184 ? 5.159 8.862 -17.899 1.00 85.50 184 ARG A C 1
ATOM 1443 O O . ARG A 1 184 ? 4.648 8.800 -19.011 1.00 85.50 184 ARG A O 1
ATOM 1450 N N . GLY A 1 185 ? 4.525 9.322 -16.827 1.00 66.44 185 GLY A N 1
ATOM 1451 C CA . GLY A 1 185 ? 3.183 9.900 -16.790 1.00 66.44 185 GLY A CA 1
ATOM 1452 C C . GLY A 1 185 ? 2.875 10.361 -15.380 1.00 66.44 185 GLY A C 1
ATOM 1453 O O . GLY A 1 185 ? 3.263 9.626 -14.440 1.00 66.44 185 GLY A O 1
#

Foldseek 3Di:
DDKEFAPQWDWDDDPNWIWIQRLVVRDIDTDDDPLRVQVVCVVVVHDHDVVSVVVCVVVVRIDDDPDPVPHPPPPPDPDDPDDLVPPDPPPPVDDQDPVLLVLLLVLLVVLVVCVVPHGSVVLVVVLVVLLCVQVVVCVVPDPDDLVVQLSVQVSSNVVSVVVHPDDDDPVSSVSSSSNSSSNGD

Secondary structure (DSSP, 8-state):
-EEEEPTTEEEEEETTEEEEEETTTTEEEE--HHHHHHHHHHHTT----HHHHHHHHHTTSEEEES-TT-S-----PPPP---TTTSPPP---PPPPHHHHHHHHHHHHHHHHHHHHS-HHHHHHHHHHHHHHHHHHHTTT--S-HHHHHHHHHHHHHHHHTTSSS---HHHHHHHHHHHHTTT-